Protein AF-A0A8J3S499-F1 (afdb_monomer_lite)

Organism: Planobispora rosea (NCBI:txid35762)

InterPro domains:
  IPR036852 Peptidase S8/S53 domain superfamily [G3DSA:3.40.50.200] (80-187)
  IPR036852 Peptidase S8/S53 domain superfamily [SSF52743] (83-173)

pLDDT: mean 70.68, std 20.64, range [25.61, 96.38]

Sequence (199 aa):
MAVEVRDDGGRPTEGAEVSLYGVAFTAYTGAEGRAELAVPPDALASVRALVVRPPRGCWPAMVNQPLLNVDAPSTVTCLRITETHPGFPDQQLDSWGTRAMGFDRLPPTHRGHGVRIAVIASGVVGLTPEAEVYGCRVAPEGTTLDLVEALDYCIEQRIDVALIAYGFPGHSPWSPPRPRKRAATGWCAWPPPVTPAER

Secondary structure (DSSP, 8-state):
-EEEEEETTS-B-TT-EEEEETTTEEEE--TTSEEE----TTGGGG--EEEEE-SSSB--EEEES----SSSPEEEEEPBHHHH-TTTTTS----HHHHHHTGGGS-TT---TT-EEEEEES------TTSEEEEEE-TTT--HHHHHHHHHHHHHHT-SEEEE----SS--S------SS--------PPPP-PPP--

Structure (mmCIF, N/CA/C/O backbone):
data_AF-A0A8J3S499-F1
#
_entry.id   AF-A0A8J3S499-F1
#
loop_
_atom_site.group_PDB
_atom_site.id
_atom_site.type_symbol
_atom_site.label_atom_id
_atom_site.label_alt_id
_atom_site.label_comp_id
_atom_site.label_asym_id
_atom_site.label_entity_id
_atom_site.label_seq_id
_atom_site.pdbx_PDB_ins_code
_atom_site.Cartn_x
_atom_site.Cartn_y
_atom_site.Cartn_z
_atom_site.occupancy
_atom_site.B_iso_or_equiv
_atom_site.auth_seq_id
_atom_site.auth_comp_id
_atom_site.auth_asym_id
_atom_site.auth_atom_id
_atom_site.pdbx_PDB_model_num
ATOM 1 N N . MET A 1 1 ? 16.122 -3.663 -15.100 1.00 87.94 1 MET A N 1
ATOM 2 C CA . MET A 1 1 ? 14.843 -2.945 -15.306 1.00 87.94 1 MET A CA 1
ATOM 3 C C . MET A 1 1 ? 14.677 -1.903 -14.209 1.00 87.94 1 MET A C 1
ATOM 5 O O . MET A 1 1 ? 15.197 -2.113 -13.119 1.00 87.94 1 MET A O 1
ATOM 9 N N . ALA A 1 2 ? 13.957 -0.810 -14.466 1.00 90.69 2 ALA A N 1
ATOM 10 C CA . ALA A 1 2 ? 13.653 0.195 -13.450 1.00 90.69 2 ALA A CA 1
ATOM 11 C C . ALA A 1 2 ? 12.165 0.563 -13.440 1.00 90.69 2 ALA A C 1
ATOM 13 O O . ALA A 1 2 ? 11.502 0.536 -14.477 1.00 90.69 2 ALA A O 1
ATOM 14 N N . VAL A 1 3 ? 11.667 0.935 -12.265 1.00 93.25 3 VAL A N 1
ATOM 15 C CA . VAL A 1 3 ? 10.356 1.564 -12.085 1.00 93.25 3 VAL A CA 1
ATOM 16 C C . VAL A 1 3 ? 10.574 2.980 -11.578 1.00 93.25 3 VAL A C 1
ATOM 18 O O . VAL A 1 3 ? 11.350 3.197 -10.648 1.00 93.25 3 VAL A O 1
ATOM 21 N N . GLU A 1 4 ? 9.894 3.938 -12.194 1.00 95.12 4 GLU A N 1
ATOM 22 C CA . GLU A 1 4 ? 9.840 5.318 -11.721 1.00 95.12 4 GLU A CA 1
ATOM 23 C C . GLU A 1 4 ? 8.498 5.572 -11.051 1.00 95.12 4 GLU A C 1
ATOM 25 O O . GLU A 1 4 ? 7.450 5.355 -11.652 1.00 95.12 4 GLU A O 1
ATOM 30 N N . VAL A 1 5 ? 8.527 6.055 -9.818 1.00 95.81 5 VAL A N 1
ATOM 31 C CA . VAL A 1 5 ? 7.345 6.409 -9.042 1.00 95.81 5 VAL A CA 1
ATOM 32 C C . VAL A 1 5 ? 7.264 7.919 -8.924 1.00 95.81 5 VAL A C 1
ATOM 34 O O . VAL A 1 5 ? 8.184 8.576 -8.423 1.00 95.81 5 VAL A O 1
ATOM 37 N N . ARG A 1 6 ? 6.136 8.467 -9.365 1.00 95.06 6 ARG A N 1
ATOM 38 C CA . ARG A 1 6 ? 5.859 9.902 -9.326 1.00 95.06 6 ARG A CA 1
ATOM 39 C C . ARG A 1 6 ? 4.493 10.178 -8.725 1.00 95.06 6 ARG A C 1
ATOM 41 O O . ARG A 1 6 ? 3.624 9.314 -8.754 1.00 95.06 6 ARG A O 1
ATOM 48 N N . ASP A 1 7 ? 4.304 11.381 -8.203 1.00 92.81 7 ASP A N 1
ATOM 49 C CA . ASP A 1 7 ? 2.971 11.865 -7.864 1.00 92.81 7 ASP A CA 1
ATOM 50 C C . ASP A 1 7 ? 2.208 12.365 -9.111 1.00 92.81 7 ASP A C 1
ATOM 52 O O . ASP A 1 7 ? 2.773 12.476 -10.203 1.00 92.81 7 ASP A O 1
ATOM 56 N N . ASP A 1 8 ? 0.917 12.671 -8.971 1.00 90.00 8 ASP A N 1
ATOM 57 C CA . ASP A 1 8 ? 0.076 13.244 -10.039 1.00 90.00 8 ASP A CA 1
ATOM 58 C C . ASP A 1 8 ? 0.523 14.648 -10.498 1.00 90.00 8 ASP A C 1
ATOM 60 O O . ASP A 1 8 ? 0.112 15.109 -11.561 1.00 90.00 8 ASP A O 1
ATOM 64 N N . GLY A 1 9 ? 1.414 15.306 -9.748 1.00 90.19 9 GLY A N 1
ATOM 65 C CA . GLY A 1 9 ? 2.112 16.530 -10.148 1.00 90.19 9 GLY A CA 1
ATOM 66 C C . GLY A 1 9 ? 3.457 16.283 -10.847 1.00 90.19 9 GLY A C 1
ATOM 67 O O . GLY A 1 9 ? 4.171 17.242 -11.144 1.00 90.19 9 GLY A O 1
ATOM 68 N N . GLY A 1 10 ? 3.828 15.022 -11.094 1.00 92.06 10 GLY A N 1
ATOM 69 C CA . GLY A 1 10 ? 5.068 14.611 -11.754 1.00 92.06 10 GLY A CA 1
ATOM 70 C C . GLY A 1 10 ? 6.311 14.590 -10.857 1.00 92.06 10 GLY A C 1
ATOM 71 O O . GLY A 1 10 ? 7.415 14.329 -11.352 1.00 92.06 10 GLY A O 1
ATOM 72 N N . ARG A 1 11 ? 6.178 14.846 -9.551 1.00 93.94 11 ARG A N 1
ATOM 73 C CA . ARG A 1 11 ? 7.313 14.886 -8.617 1.00 93.94 11 ARG A CA 1
ATOM 74 C C . ARG A 1 11 ? 7.758 13.472 -8.245 1.00 93.94 11 ARG A C 1
ATOM 76 O O . ARG A 1 11 ? 6.905 12.603 -8.069 1.00 93.94 11 ARG A O 1
ATOM 83 N N . PRO A 1 12 ? 9.069 13.218 -8.106 1.00 96.00 12 PRO A N 1
ATOM 84 C CA . PRO A 1 12 ? 9.565 11.912 -7.690 1.00 96.00 12 PRO A CA 1
ATOM 85 C C . PRO A 1 12 ? 9.095 11.560 -6.273 1.00 96.00 12 PRO A C 1
ATOM 87 O O . PRO A 1 12 ? 9.067 12.412 -5.386 1.00 96.00 12 PRO A O 1
ATOM 90 N N . THR A 1 13 ? 8.735 10.293 -6.058 1.00 93.62 13 THR A N 1
ATOM 91 C CA . THR A 1 13 ? 8.361 9.779 -4.731 1.00 93.62 13 THR A CA 1
ATOM 92 C C . THR A 1 13 ? 9.508 8.959 -4.153 1.00 93.62 13 THR A C 1
ATOM 94 O O . THR A 1 13 ? 9.701 7.809 -4.541 1.00 93.62 13 THR A O 1
ATOM 97 N N . GLU A 1 14 ? 10.266 9.539 -3.226 1.00 95.69 14 GLU A N 1
ATOM 98 C CA . GLU A 1 14 ? 11.348 8.859 -2.504 1.00 95.69 14 GLU A CA 1
ATOM 99 C C . GLU A 1 14 ? 10.811 7.858 -1.468 1.00 95.69 14 GLU A C 1
ATOM 101 O O . GLU A 1 14 ? 9.806 8.119 -0.802 1.00 95.69 14 GLU A O 1
ATOM 106 N N . GLY A 1 15 ? 11.500 6.724 -1.305 1.00 92.25 15 GLY A N 1
ATOM 107 C CA . GLY A 1 15 ? 11.206 5.725 -0.277 1.00 92.25 15 GLY A CA 1
ATOM 108 C C . GLY A 1 15 ? 9.918 4.931 -0.505 1.00 92.25 15 GLY A C 1
ATOM 109 O O . GLY A 1 15 ? 9.422 4.304 0.428 1.00 92.25 15 GLY A O 1
ATOM 110 N N . ALA A 1 16 ? 9.353 4.962 -1.712 1.00 92.06 16 ALA A N 1
ATOM 111 C CA . ALA A 1 16 ? 8.206 4.144 -2.079 1.00 92.06 16 ALA A CA 1
ATOM 112 C C . ALA A 1 16 ? 8.625 2.680 -2.202 1.00 92.06 16 ALA A C 1
ATOM 114 O O . ALA A 1 16 ? 9.590 2.362 -2.897 1.00 92.06 16 ALA A O 1
ATOM 115 N N . GLU A 1 17 ? 7.880 1.793 -1.548 1.00 92.12 17 GLU A N 1
ATOM 116 C CA . GLU A 1 17 ? 8.026 0.353 -1.729 1.00 92.12 17 GLU A CA 1
ATOM 117 C C . GLU A 1 17 ? 7.440 -0.036 -3.089 1.00 92.12 17 GLU A C 1
ATOM 119 O O . GLU A 1 17 ? 6.306 0.318 -3.412 1.00 92.12 17 GLU A O 1
ATOM 124 N N . VAL A 1 18 ? 8.204 -0.787 -3.870 1.00 91.31 18 VAL A N 1
ATOM 125 C CA . VAL A 1 18 ? 7.819 -1.327 -5.169 1.00 91.31 18 VAL A CA 1
ATOM 126 C C . VAL A 1 18 ? 7.833 -2.847 -5.057 1.00 91.31 18 VAL A C 1
ATOM 128 O O . VAL A 1 18 ? 8.903 -3.455 -5.028 1.00 91.31 18 VAL A O 1
ATOM 131 N N . SER A 1 19 ? 6.654 -3.461 -4.983 1.00 87.75 19 SER A N 1
ATOM 132 C CA . SER A 1 19 ? 6.491 -4.911 -4.856 1.00 87.75 19 SER A CA 1
ATOM 133 C C . SER A 1 19 ? 5.925 -5.502 -6.147 1.00 87.75 19 SER A C 1
ATOM 135 O O . SER A 1 19 ? 4.950 -4.993 -6.708 1.00 87.75 19 SER A O 1
ATOM 137 N N . LEU A 1 20 ? 6.495 -6.613 -6.604 1.00 86.56 20 LEU A N 1
ATOM 138 C CA . LEU A 1 20 ? 5.920 -7.414 -7.681 1.00 86.56 20 LEU A CA 1
ATOM 139 C C . LEU A 1 20 ? 5.176 -8.606 -7.081 1.00 86.56 20 LEU A C 1
ATOM 141 O O . LEU A 1 20 ? 5.652 -9.257 -6.158 1.00 86.56 20 LEU A O 1
ATOM 145 N N . TYR A 1 21 ? 3.996 -8.899 -7.613 1.00 80.25 21 TYR A N 1
ATOM 146 C CA . TYR A 1 21 ? 3.212 -10.079 -7.260 1.00 80.25 21 TYR A CA 1
ATOM 147 C C . TYR A 1 21 ? 3.294 -11.094 -8.397 1.00 80.25 21 TYR A C 1
ATOM 149 O O . TYR A 1 21 ? 3.234 -10.728 -9.570 1.00 80.25 21 TYR A O 1
ATOM 157 N N . GLY A 1 22 ? 3.427 -12.374 -8.052 1.00 77.19 22 GLY A N 1
ATOM 158 C CA . GLY A 1 22 ? 3.759 -13.459 -8.989 1.00 77.19 22 GLY A CA 1
ATOM 159 C C . GLY A 1 22 ? 5.252 -13.799 -9.007 1.00 77.19 22 GLY A C 1
ATOM 160 O O . GLY A 1 22 ? 5.616 -14.935 -9.287 1.00 77.19 22 GLY A O 1
ATOM 161 N N . VAL A 1 23 ? 6.100 -12.851 -8.600 1.00 77.25 23 VAL A N 1
ATOM 162 C CA . VAL A 1 23 ? 7.512 -13.058 -8.258 1.00 77.25 23 VAL A CA 1
ATOM 163 C C . VAL A 1 23 ? 7.741 -12.350 -6.928 1.00 77.25 23 VAL A C 1
ATOM 165 O O . VAL A 1 23 ? 7.511 -11.152 -6.857 1.00 77.25 23 VAL A O 1
ATOM 168 N N . ALA A 1 24 ? 8.084 -13.067 -5.856 1.00 78.31 24 ALA A N 1
ATOM 169 C CA . ALA A 1 24 ? 8.189 -12.500 -4.505 1.00 78.31 24 ALA A CA 1
ATOM 170 C C . ALA A 1 24 ? 9.375 -11.518 -4.392 1.00 78.31 24 ALA A C 1
ATOM 172 O O . ALA A 1 24 ? 10.445 -11.869 -3.900 1.00 78.31 24 ALA A O 1
ATOM 173 N N . PHE A 1 25 ? 9.194 -10.298 -4.897 1.00 84.12 25 PHE A N 1
ATOM 174 C CA . PHE A 1 25 ? 10.233 -9.286 -5.048 1.00 84.12 25 PHE A CA 1
ATOM 175 C C . PHE A 1 25 ? 9.759 -7.934 -4.511 1.00 84.12 25 PHE A C 1
ATOM 177 O O . PHE A 1 25 ? 8.653 -7.492 -4.830 1.00 84.12 25 PHE A O 1
ATOM 184 N N . THR A 1 26 ? 10.643 -7.252 -3.779 1.00 89.12 26 THR A N 1
ATOM 185 C CA . THR A 1 26 ? 10.434 -5.893 -3.270 1.00 89.12 26 THR A CA 1
ATOM 186 C C . THR A 1 26 ? 11.702 -5.058 -3.442 1.00 89.12 26 THR A C 1
ATOM 188 O O . THR A 1 26 ? 12.801 -5.523 -3.142 1.00 89.12 26 THR A O 1
ATOM 191 N N . ALA A 1 27 ? 11.540 -3.809 -3.875 1.00 91.62 27 ALA A N 1
ATOM 192 C CA . ALA A 1 27 ? 12.575 -2.776 -3.899 1.00 91.62 27 ALA A CA 1
ATOM 193 C C . ALA A 1 27 ? 12.027 -1.447 -3.358 1.00 91.62 27 ALA A C 1
ATOM 195 O O . ALA A 1 27 ? 10.830 -1.321 -3.107 1.00 91.62 27 ALA A O 1
ATOM 196 N N . TYR A 1 28 ? 12.898 -0.451 -3.194 1.00 94.50 28 TYR A N 1
ATOM 197 C CA . TYR A 1 28 ? 12.527 0.885 -2.726 1.00 94.50 28 TYR A CA 1
ATOM 198 C C . TYR A 1 28 ? 13.066 1.955 -3.670 1.00 94.50 28 TYR A C 1
ATOM 200 O O . TYR A 1 28 ? 14.143 1.793 -4.247 1.00 94.50 28 TYR A O 1
ATOM 208 N N . THR A 1 29 ? 12.322 3.047 -3.836 1.00 96.38 29 THR A N 1
ATOM 209 C CA . THR A 1 29 ? 12.768 4.180 -4.651 1.00 96.38 29 THR A CA 1
ATOM 210 C C . THR A 1 29 ? 13.783 5.054 -3.913 1.00 96.38 29 THR A C 1
ATOM 212 O O . THR A 1 29 ? 13.641 5.322 -2.719 1.00 96.38 29 THR A O 1
ATOM 215 N N . GLY A 1 30 ? 14.798 5.537 -4.635 1.00 94.75 30 GLY A N 1
ATOM 216 C CA . GLY A 1 30 ? 15.704 6.587 -4.152 1.00 94.75 30 GLY A CA 1
ATOM 217 C C . GLY A 1 30 ? 15.112 7.997 -4.288 1.00 94.75 30 GLY A C 1
ATOM 218 O O . GLY A 1 30 ? 13.949 8.155 -4.660 1.00 94.75 30 GLY A O 1
ATOM 219 N N . ALA A 1 31 ? 15.929 9.029 -4.048 1.00 94.56 31 ALA A N 1
ATOM 220 C CA . ALA A 1 31 ? 15.523 10.443 -4.106 1.00 94.56 31 ALA A CA 1
ATOM 221 C C . ALA A 1 31 ? 14.900 10.865 -5.454 1.00 94.56 31 ALA A C 1
ATOM 223 O O . ALA A 1 31 ? 13.970 11.664 -5.493 1.00 94.56 31 ALA A O 1
ATOM 224 N N . GLU A 1 32 ? 15.349 10.260 -6.556 1.00 94.69 32 GLU A N 1
ATOM 225 C CA . GLU A 1 32 ? 14.810 10.496 -7.906 1.00 94.69 32 GLU A CA 1
ATOM 226 C C . GLU A 1 32 ? 13.489 9.752 -8.180 1.00 94.69 32 GLU A C 1
ATOM 228 O O . GLU A 1 32 ? 12.996 9.732 -9.306 1.00 94.69 32 GLU A O 1
ATOM 233 N N . GLY A 1 33 ? 12.913 9.085 -7.175 1.00 94.12 33 GLY A N 1
ATOM 234 C CA . GLY A 1 33 ? 11.695 8.290 -7.325 1.00 94.12 33 GLY A CA 1
ATOM 235 C C . GLY A 1 33 ? 11.903 7.002 -8.120 1.00 94.12 33 GLY A C 1
ATOM 236 O O . GLY A 1 33 ? 10.938 6.362 -8.517 1.00 94.12 33 GLY A O 1
ATOM 237 N N . ARG A 1 34 ? 13.152 6.595 -8.360 1.00 95.62 34 ARG A N 1
ATOM 238 C CA . ARG A 1 34 ? 13.492 5.418 -9.165 1.00 95.62 34 ARG A CA 1
ATOM 239 C C . ARG A 1 34 ? 13.876 4.233 -8.285 1.00 95.62 34 ARG A C 1
ATOM 241 O O . ARG A 1 34 ? 14.705 4.380 -7.389 1.00 95.62 34 ARG A O 1
ATOM 248 N N . ALA A 1 35 ? 13.295 3.070 -8.568 1.00 94.69 35 ALA A N 1
ATOM 249 C CA . ALA A 1 35 ? 13.650 1.781 -7.982 1.00 94.69 35 ALA A CA 1
ATOM 250 C C . ALA A 1 35 ? 14.214 0.857 -9.066 1.00 94.69 35 ALA A C 1
ATOM 252 O O . ALA A 1 35 ? 13.625 0.709 -10.142 1.00 94.69 35 ALA A O 1
ATOM 253 N N . GLU A 1 36 ? 15.346 0.216 -8.788 1.00 92.62 36 GLU A N 1
ATOM 254 C CA . GLU A 1 36 ? 15.918 -0.789 -9.681 1.00 92.62 36 GLU A CA 1
ATOM 255 C C . GLU A 1 36 ? 15.386 -2.177 -9.334 1.00 92.62 36 GLU A C 1
ATOM 257 O O . GLU A 1 36 ? 15.402 -2.611 -8.182 1.00 92.62 36 GLU A O 1
ATOM 262 N N . LEU A 1 37 ? 14.897 -2.876 -10.356 1.00 88.81 37 LEU A N 1
ATOM 263 C CA . LEU A 1 37 ? 14.330 -4.208 -10.229 1.00 88.81 37 LEU A CA 1
ATOM 264 C C . LEU A 1 37 ? 15.333 -5.223 -10.778 1.00 88.81 37 LEU A C 1
ATOM 266 O O . LEU A 1 37 ? 15.532 -5.327 -11.995 1.00 88.81 37 LEU A O 1
ATOM 270 N N . ALA A 1 38 ? 15.950 -5.977 -9.870 1.00 87.19 38 ALA A N 1
ATOM 271 C CA . ALA A 1 38 ? 16.862 -7.076 -10.174 1.00 87.19 38 ALA A CA 1
ATOM 272 C C . ALA A 1 38 ? 16.084 -8.393 -10.348 1.00 87.19 38 ALA A C 1
ATOM 274 O O . ALA A 1 38 ? 16.292 -9.362 -9.622 1.00 87.19 38 ALA A O 1
ATOM 275 N N . VAL A 1 39 ? 15.137 -8.399 -11.288 1.00 84.88 39 VAL A N 1
ATOM 276 C CA . VAL A 1 39 ? 14.286 -9.560 -11.579 1.00 84.88 39 VAL A CA 1
ATOM 277 C C . VAL A 1 39 ? 14.805 -10.262 -12.837 1.00 84.88 39 VAL A C 1
ATOM 279 O O . VAL A 1 39 ? 15.014 -9.580 -13.846 1.00 84.88 39 VAL A O 1
ATOM 282 N N . PRO A 1 40 ? 15.008 -11.592 -12.809 1.00 84.56 40 PRO A N 1
ATOM 283 C CA . PRO A 1 40 ? 15.389 -12.360 -13.990 1.00 84.56 40 PRO A CA 1
ATOM 284 C C . PRO A 1 40 ? 14.395 -12.162 -15.154 1.00 84.56 40 PRO A C 1
ATOM 286 O O . PRO A 1 40 ? 13.184 -12.163 -14.911 1.00 84.56 40 PRO A O 1
ATOM 289 N N . PRO A 1 41 ? 14.853 -11.987 -16.411 1.00 81.81 41 PRO A N 1
ATOM 290 C CA . PRO A 1 41 ? 13.966 -11.721 -17.549 1.00 81.81 41 PRO A CA 1
ATOM 291 C C . PRO A 1 41 ? 12.887 -12.788 -17.782 1.00 81.81 41 PRO A C 1
ATOM 293 O O . PRO A 1 41 ? 11.767 -12.467 -18.165 1.00 81.81 41 PRO A O 1
ATOM 296 N N . ASP A 1 42 ? 13.205 -14.052 -17.517 1.00 84.75 42 ASP A N 1
ATOM 297 C CA . ASP A 1 42 ? 12.294 -15.196 -17.592 1.00 84.75 42 ASP A CA 1
ATOM 298 C C . ASP A 1 42 ? 11.194 -15.152 -16.519 1.00 84.75 42 ASP A C 1
ATOM 300 O O . ASP A 1 42 ? 10.056 -15.555 -16.767 1.00 84.75 42 ASP A O 1
ATOM 304 N N . ALA A 1 43 ? 11.491 -14.581 -15.350 1.00 85.00 43 ALA A N 1
ATOM 305 C CA . ALA A 1 43 ? 10.524 -14.404 -14.272 1.00 85.00 43 ALA A CA 1
ATOM 306 C C . ALA A 1 43 ? 9.522 -13.262 -14.547 1.00 85.00 43 ALA A C 1
ATOM 308 O O . ALA A 1 43 ? 8.427 -13.258 -13.980 1.00 85.00 43 ALA A O 1
ATOM 309 N N . LEU A 1 44 ? 9.836 -12.322 -15.450 1.00 82.81 44 LEU A N 1
ATOM 310 C CA . LEU A 1 44 ? 8.959 -11.185 -15.772 1.00 82.81 44 LEU A CA 1
ATOM 311 C C . LEU A 1 44 ? 7.598 -11.615 -16.320 1.00 82.81 44 LEU A C 1
ATOM 313 O O . LEU A 1 44 ? 6.584 -11.011 -15.976 1.00 82.81 44 LEU A O 1
ATOM 317 N N . ALA A 1 45 ? 7.553 -12.695 -17.103 1.00 83.75 45 ALA A N 1
ATOM 318 C CA . ALA A 1 45 ? 6.306 -13.243 -17.641 1.00 83.75 45 ALA A CA 1
ATOM 319 C C . ALA A 1 45 ? 5.345 -13.753 -16.547 1.00 83.75 45 ALA A C 1
ATOM 321 O O . ALA A 1 45 ? 4.146 -13.903 -16.789 1.00 83.75 45 ALA A O 1
ATOM 322 N N . SER A 1 46 ? 5.858 -14.010 -15.340 1.00 85.75 46 SER A N 1
ATOM 323 C CA . SER A 1 46 ? 5.068 -14.474 -14.196 1.00 85.75 46 SER A CA 1
ATOM 324 C C . SER A 1 46 ? 4.495 -13.332 -13.355 1.00 85.75 46 SER A C 1
ATOM 326 O O . SER A 1 46 ? 3.658 -13.580 -12.485 1.00 85.75 46 SER A O 1
ATOM 328 N N . VAL A 1 47 ? 4.901 -12.082 -13.605 1.00 85.94 47 VAL A N 1
ATOM 329 C CA . VAL A 1 47 ? 4.392 -10.921 -12.869 1.00 85.94 47 VAL A CA 1
ATOM 330 C C . VAL A 1 47 ? 2.905 -10.727 -13.169 1.00 85.94 47 VAL A C 1
ATOM 332 O O . VAL A 1 47 ? 2.482 -10.579 -14.314 1.00 85.94 47 VAL A O 1
ATOM 335 N N . ARG A 1 48 ? 2.088 -10.712 -12.115 1.00 83.38 48 ARG A N 1
ATOM 336 C CA . ARG A 1 48 ? 0.632 -10.519 -12.190 1.00 83.38 48 ARG A CA 1
ATOM 337 C C . ARG A 1 48 ? 0.196 -9.128 -11.767 1.00 83.38 48 ARG A C 1
ATOM 339 O O . ARG A 1 48 ? -0.801 -8.635 -12.288 1.00 83.38 48 ARG A O 1
ATOM 346 N N . ALA A 1 49 ? 0.936 -8.494 -10.866 1.00 83.19 49 ALA A N 1
ATOM 347 C CA . ALA A 1 49 ? 0.693 -7.115 -10.474 1.00 83.19 49 ALA A CA 1
ATOM 348 C C . ALA A 1 49 ? 1.988 -6.435 -10.024 1.00 83.19 49 ALA A C 1
ATOM 350 O O . ALA A 1 49 ? 2.873 -7.073 -9.456 1.00 83.19 49 ALA A O 1
ATOM 351 N N . LEU A 1 50 ? 2.059 -5.130 -10.256 1.00 86.06 50 LEU A N 1
ATOM 352 C CA . LEU A 1 50 ? 3.035 -4.221 -9.671 1.00 86.06 50 LEU A CA 1
ATOM 353 C C . LEU A 1 50 ? 2.294 -3.351 -8.661 1.00 86.06 50 LEU A C 1
ATOM 355 O O . LEU A 1 50 ? 1.312 -2.704 -9.019 1.00 86.06 50 LEU A O 1
ATOM 359 N N . VAL A 1 51 ? 2.747 -3.340 -7.414 1.00 86.31 51 VAL A N 1
ATOM 360 C CA . VAL A 1 51 ? 2.17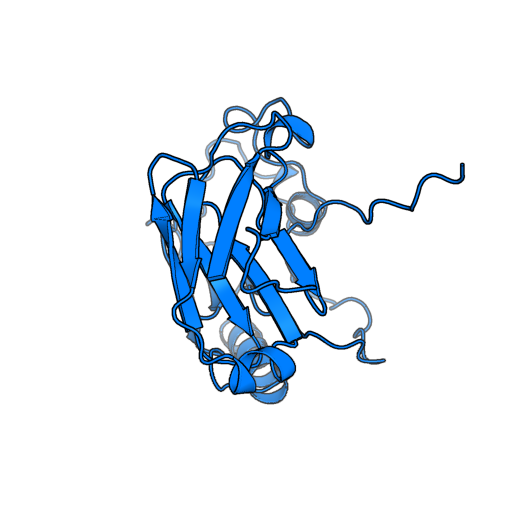8 -2.512 -6.350 1.00 86.31 51 VAL A CA 1
ATOM 361 C C . VAL A 1 51 ? 3.225 -1.530 -5.880 1.00 86.31 51 VAL A C 1
ATOM 363 O O . VAL A 1 51 ? 4.360 -1.903 -5.597 1.00 86.31 51 VAL A O 1
ATOM 366 N N . VAL A 1 52 ? 2.817 -0.274 -5.774 1.00 87.56 52 VAL A N 1
ATOM 367 C CA . VAL A 1 52 ? 3.637 0.802 -5.243 1.00 87.56 52 VAL A CA 1
ATOM 368 C C . VAL A 1 52 ? 2.980 1.331 -3.979 1.00 87.56 52 VAL A C 1
ATOM 370 O O . VAL A 1 52 ? 1.821 1.754 -4.008 1.00 87.56 52 VAL A O 1
ATOM 373 N N . ARG A 1 53 ? 3.715 1.312 -2.865 1.00 89.06 53 ARG A N 1
ATOM 374 C CA . ARG A 1 53 ? 3.297 1.892 -1.585 1.00 89.06 53 ARG A CA 1
ATOM 375 C C . ARG A 1 53 ? 4.184 3.094 -1.263 1.00 89.06 53 ARG A C 1
ATOM 377 O O . ARG A 1 53 ? 5.304 2.916 -0.784 1.00 89.06 53 ARG A O 1
ATOM 384 N N . PRO A 1 54 ? 3.707 4.322 -1.525 1.00 86.62 54 PRO A N 1
ATOM 385 C CA . PRO A 1 54 ? 4.374 5.533 -1.068 1.00 86.62 54 PRO A CA 1
ATOM 386 C C . PRO A 1 54 ? 4.501 5.533 0.460 1.00 86.62 54 PRO A C 1
ATOM 388 O O . PRO A 1 54 ? 3.572 5.096 1.142 1.00 86.62 54 PRO A O 1
ATOM 391 N N . PRO A 1 55 ? 5.588 6.079 1.027 1.00 84.88 55 PRO A N 1
ATOM 392 C CA . PRO A 1 55 ? 5.743 6.129 2.477 1.00 84.88 55 PRO A CA 1
ATOM 393 C C . PRO A 1 55 ? 4.776 7.128 3.131 1.00 84.88 55 PRO A C 1
ATOM 395 O O . PRO A 1 55 ? 4.489 7.024 4.320 1.00 84.88 55 PRO A O 1
ATOM 398 N N . ARG A 1 56 ? 4.304 8.133 2.377 1.00 84.75 56 ARG A N 1
ATOM 399 C CA . ARG A 1 56 ? 3.414 9.206 2.849 1.00 84.75 56 ARG A CA 1
ATOM 400 C C . ARG A 1 56 ? 2.840 10.014 1.688 1.00 84.75 56 ARG A C 1
ATOM 402 O O . ARG A 1 56 ? 3.396 10.022 0.594 1.00 84.75 56 ARG A O 1
ATOM 409 N N . GLY A 1 57 ? 1.760 10.748 1.955 1.00 84.50 57 GLY A N 1
ATOM 410 C CA . GLY A 1 57 ? 1.248 11.830 1.101 1.00 84.50 57 GLY A CA 1
ATOM 411 C C . GLY A 1 57 ? 0.517 11.406 -0.177 1.00 84.50 57 GLY A C 1
ATOM 412 O O . GLY A 1 57 ? -0.301 12.177 -0.677 1.00 84.50 57 GLY A O 1
ATOM 413 N N . CYS A 1 58 ? 0.744 10.190 -0.670 1.00 86.62 58 CYS A N 1
ATOM 414 C CA . CYS A 1 58 ? 0.078 9.647 -1.852 1.00 86.62 58 CYS A CA 1
ATOM 415 C C . CYS A 1 58 ? -0.626 8.322 -1.545 1.00 86.62 58 CYS A C 1
ATOM 417 O O . CYS A 1 58 ? -0.200 7.560 -0.675 1.00 86.62 58 CYS A O 1
ATOM 419 N N . TRP A 1 59 ? -1.694 8.042 -2.287 1.00 86.81 59 TRP A N 1
ATOM 420 C CA . TRP A 1 59 ? -2.368 6.752 -2.286 1.00 86.81 59 TRP A CA 1
ATOM 421 C C . TRP A 1 59 ? -1.469 5.666 -2.898 1.00 86.81 59 TRP A C 1
ATOM 423 O O . TRP A 1 59 ? -0.758 5.942 -3.871 1.00 86.81 59 TRP A O 1
ATOM 433 N N . PRO A 1 60 ? -1.514 4.423 -2.382 1.00 86.19 60 PRO A N 1
ATOM 434 C CA . PRO A 1 60 ? -0.906 3.284 -3.055 1.00 86.19 60 PRO A CA 1
ATOM 435 C C . PRO A 1 60 ? -1.473 3.097 -4.464 1.00 86.19 60 PRO A C 1
ATOM 437 O O . PRO A 1 60 ? -2.665 3.301 -4.698 1.00 86.19 60 PRO A O 1
ATOM 440 N N . ALA A 1 61 ? -0.623 2.659 -5.387 1.00 84.06 61 ALA A N 1
ATOM 441 C CA . ALA A 1 61 ? -1.011 2.334 -6.753 1.00 84.06 61 ALA A CA 1
ATOM 442 C C . ALA A 1 61 ? -0.818 0.837 -7.014 1.00 84.06 61 ALA A C 1
ATOM 444 O O . ALA A 1 61 ? 0.121 0.222 -6.508 1.00 84.06 61 ALA A O 1
ATOM 445 N N . MET A 1 62 ? -1.688 0.248 -7.832 1.00 82.19 62 MET A N 1
ATOM 446 C CA . MET A 1 62 ? -1.516 -1.109 -8.349 1.00 82.19 62 MET A CA 1
ATOM 447 C C . MET A 1 62 ? -1.796 -1.122 -9.832 1.00 82.19 62 MET A C 1
ATOM 449 O O . MET A 1 62 ? -2.833 -0.650 -10.294 1.00 82.19 62 MET A O 1
ATOM 453 N N . VAL A 1 63 ? -0.861 -1.714 -10.557 1.00 84.56 63 VAL A N 1
ATOM 454 C CA . VAL A 1 63 ? -0.963 -1.962 -11.983 1.00 84.56 63 VAL A CA 1
ATOM 455 C C . VAL A 1 63 ? -1.113 -3.465 -12.155 1.00 84.56 63 VAL A C 1
ATOM 457 O O . VAL A 1 63 ? -0.185 -4.227 -11.877 1.00 84.56 63 VAL A O 1
ATOM 460 N N . ASN A 1 64 ? -2.300 -3.899 -12.572 1.00 80.81 64 ASN A N 1
ATOM 461 C CA . ASN A 1 64 ? -2.553 -5.295 -12.918 1.00 80.81 64 ASN A CA 1
ATOM 462 C C . ASN A 1 64 ? -1.917 -5.604 -14.273 1.00 80.81 64 ASN A C 1
ATOM 464 O O . ASN A 1 64 ? -2.057 -4.810 -15.198 1.00 80.81 64 ASN A O 1
ATOM 468 N N . GLN A 1 65 ? -1.246 -6.753 -14.376 1.00 80.31 65 GLN A N 1
ATOM 469 C CA . GLN A 1 65 ? -0.537 -7.198 -15.583 1.00 80.31 65 GLN A CA 1
ATOM 470 C C . GLN A 1 65 ? 0.332 -6.080 -16.199 1.00 80.31 65 GLN A C 1
ATOM 472 O O . GLN A 1 65 ? 0.093 -5.659 -17.331 1.00 80.31 65 GLN A O 1
ATOM 477 N N . PRO A 1 66 ? 1.314 -5.551 -15.444 1.00 83.94 66 PRO A N 1
ATOM 478 C CA . PRO A 1 66 ? 2.113 -4.420 -15.894 1.00 83.94 66 PRO A CA 1
ATOM 479 C C . PRO A 1 66 ? 2.932 -4.787 -17.137 1.00 83.94 66 PRO A C 1
ATOM 481 O O . PRO A 1 66 ? 3.566 -5.842 -17.190 1.00 83.94 66 PRO A O 1
ATOM 484 N N . LEU A 1 67 ? 2.971 -3.883 -18.116 1.00 81.12 67 LEU A N 1
ATOM 485 C CA . LEU A 1 67 ? 3.884 -3.979 -19.254 1.00 81.12 67 LEU A CA 1
ATOM 486 C C . LEU A 1 67 ? 5.286 -3.553 -18.805 1.00 81.12 67 LEU A C 1
ATOM 488 O O . LEU A 1 67 ? 5.656 -2.386 -18.894 1.00 81.12 67 LEU A O 1
ATOM 492 N N . LEU A 1 68 ? 6.039 -4.510 -18.270 1.00 84.62 68 LEU A N 1
ATOM 493 C CA . LEU A 1 68 ? 7.397 -4.303 -17.781 1.00 84.62 68 LEU A CA 1
ATOM 494 C C . LEU A 1 68 ? 8.406 -4.373 -18.931 1.00 84.62 68 LEU A C 1
ATOM 496 O O . LEU A 1 68 ? 8.411 -5.329 -19.706 1.00 84.62 68 LEU A O 1
ATOM 500 N N . ASN A 1 69 ? 9.278 -3.369 -19.020 1.00 80.00 69 ASN A N 1
ATOM 501 C CA . ASN A 1 69 ? 10.321 -3.281 -20.038 1.00 80.00 69 ASN A CA 1
ATOM 502 C C . ASN A 1 69 ? 11.715 -3.311 -19.383 1.00 80.00 69 ASN A C 1
ATOM 504 O O . ASN A 1 69 ? 11.967 -2.644 -18.378 1.00 80.00 69 ASN A O 1
ATOM 508 N N . VAL A 1 70 ? 12.628 -4.107 -19.945 1.00 82.12 70 VAL A N 1
ATOM 509 C CA . VAL A 1 70 ? 14.018 -4.197 -19.475 1.00 82.12 70 VAL A CA 1
ATOM 510 C C . VAL A 1 70 ? 14.863 -2.996 -19.900 1.00 82.12 70 VAL A C 1
ATOM 512 O O . VAL A 1 70 ? 15.750 -2.605 -19.139 1.00 82.12 70 VAL A O 1
ATOM 515 N N . ASP A 1 71 ? 14.535 -2.387 -21.041 1.00 83.12 71 ASP A N 1
ATOM 516 C CA . ASP A 1 71 ? 15.308 -1.329 -21.701 1.00 83.12 71 ASP A CA 1
ATOM 517 C C . ASP A 1 71 ? 14.816 0.085 -21.357 1.00 83.12 71 ASP A C 1
ATOM 519 O O . ASP A 1 71 ? 15.571 1.051 -21.464 1.00 83.12 71 ASP A O 1
ATOM 523 N N . ALA A 1 72 ? 13.559 0.222 -20.924 1.00 83.81 72 ALA A N 1
ATOM 524 C CA . ALA A 1 72 ? 12.950 1.505 -20.580 1.00 83.81 72 ALA A CA 1
ATOM 525 C C . ALA A 1 72 ? 12.286 1.458 -19.194 1.00 83.81 72 ALA A C 1
ATOM 527 O O . ALA A 1 72 ? 11.653 0.454 -18.854 1.00 83.81 72 ALA A O 1
ATOM 528 N N . PRO A 1 73 ? 12.399 2.527 -18.382 1.00 86.81 73 PRO A N 1
ATOM 529 C CA . PRO A 1 73 ? 11.747 2.574 -17.083 1.00 86.81 73 PRO A CA 1
ATOM 530 C C . PRO A 1 73 ? 10.221 2.564 -17.232 1.00 86.81 73 PRO A C 1
ATOM 532 O O . PRO A 1 73 ? 9.659 3.258 -18.077 1.00 86.81 73 PRO A O 1
ATOM 535 N N . SER A 1 74 ? 9.547 1.786 -16.387 1.00 90.19 74 SER A N 1
ATOM 536 C CA . SER A 1 74 ? 8.083 1.799 -16.290 1.00 90.19 74 SER A CA 1
ATOM 537 C C . SER A 1 74 ? 7.652 2.848 -15.267 1.00 90.19 74 SER A C 1
ATOM 539 O O . SER A 1 74 ? 8.022 2.750 -14.097 1.00 90.19 74 SER A O 1
ATOM 541 N N . THR A 1 75 ? 6.890 3.856 -15.687 1.00 91.69 75 THR A N 1
ATOM 542 C CA . THR A 1 75 ? 6.416 4.917 -14.786 1.00 91.69 75 THR A CA 1
ATOM 543 C C . THR A 1 75 ? 5.094 4.530 -14.126 1.00 91.69 75 THR A C 1
ATOM 545 O O . THR A 1 75 ? 4.151 4.118 -14.799 1.00 91.69 75 THR A O 1
ATOM 548 N N . VAL A 1 76 ? 5.014 4.705 -12.810 1.00 92.69 76 VAL A N 1
ATOM 549 C CA . VAL A 1 76 ? 3.801 4.551 -12.005 1.00 92.69 76 VAL A CA 1
ATOM 550 C C . VAL A 1 76 ? 3.492 5.875 -11.321 1.00 92.69 76 VAL A C 1
ATOM 552 O O . VAL A 1 76 ? 4.341 6.447 -10.637 1.00 92.69 76 VAL A O 1
ATOM 555 N N . THR A 1 77 ? 2.256 6.339 -11.482 1.00 92.38 77 THR A N 1
ATOM 556 C CA . THR A 1 77 ? 1.770 7.562 -10.842 1.00 92.38 77 THR A CA 1
ATOM 557 C C . THR A 1 77 ? 0.946 7.220 -9.606 1.00 92.38 77 THR A C 1
ATOM 559 O O . THR A 1 77 ? -0.041 6.487 -9.689 1.00 92.38 77 THR A O 1
ATOM 562 N N . CYS A 1 78 ? 1.327 7.776 -8.462 1.00 87.75 78 CYS A N 1
ATOM 563 C CA . CYS A 1 78 ? 0.575 7.719 -7.219 1.00 87.75 78 CYS A CA 1
ATOM 564 C C . CYS A 1 78 ? -0.212 9.022 -7.036 1.00 87.75 78 CYS A C 1
ATOM 566 O O . CYS A 1 78 ? 0.342 10.114 -7.086 1.00 87.75 78 CYS A O 1
ATOM 568 N N . LEU A 1 79 ? -1.518 8.915 -6.804 1.00 87.12 79 LEU A N 1
ATOM 569 C CA . LEU A 1 79 ? -2.374 10.084 -6.615 1.00 87.12 79 LEU A CA 1
ATOM 570 C C . LEU A 1 79 ? -2.138 10.692 -5.228 1.00 87.12 79 LEU A C 1
ATOM 572 O O . LEU A 1 79 ? -2.242 9.977 -4.228 1.00 87.12 79 LEU A O 1
ATOM 576 N N . ARG A 1 80 ? -1.864 11.996 -5.130 1.00 89.69 80 ARG A N 1
ATOM 577 C CA . ARG A 1 80 ? -1.772 12.683 -3.833 1.00 89.69 80 ARG A CA 1
ATOM 578 C C . ARG A 1 80 ? -3.089 12.567 -3.075 1.00 89.69 80 ARG A C 1
ATOM 580 O O . ARG A 1 80 ? -4.169 12.758 -3.633 1.00 89.69 80 ARG A O 1
ATOM 587 N N . ILE A 1 81 ? -3.004 12.335 -1.766 1.00 84.62 81 ILE A N 1
ATOM 588 C CA . ILE A 1 81 ? -4.192 12.285 -0.900 1.00 84.62 81 ILE A CA 1
ATOM 589 C C . ILE A 1 81 ? -4.954 13.612 -0.988 1.00 84.62 81 ILE A C 1
ATOM 591 O O . ILE A 1 81 ? -6.177 13.607 -1.128 1.00 84.62 81 ILE A O 1
ATOM 595 N N . THR A 1 82 ? -4.225 14.732 -1.020 1.00 85.88 82 THR A N 1
ATOM 596 C CA . THR A 1 82 ? -4.774 16.092 -1.124 1.00 85.88 82 THR A CA 1
ATOM 597 C C . THR A 1 82 ? -5.538 16.358 -2.414 1.00 85.88 82 THR A C 1
ATOM 599 O O . THR A 1 82 ? -6.393 17.232 -2.427 1.00 85.88 82 THR A O 1
ATOM 602 N N . GLU A 1 83 ? -5.269 15.612 -3.486 1.00 85.31 83 GLU A N 1
ATOM 603 C CA . GLU A 1 83 ? -6.021 15.753 -4.736 1.00 85.31 83 GLU A CA 1
ATOM 604 C C . GLU A 1 83 ? -7.468 15.277 -4.555 1.00 85.31 83 GLU A C 1
ATOM 606 O O . GLU A 1 83 ? -8.422 15.908 -4.995 1.00 85.31 83 GLU A O 1
ATOM 611 N N . THR A 1 84 ? -7.642 14.185 -3.812 1.00 77.75 84 THR A N 1
ATOM 612 C CA . THR A 1 84 ? -8.969 13.661 -3.453 1.00 77.75 84 THR A CA 1
ATOM 613 C C . THR A 1 84 ? -9.560 14.308 -2.197 1.00 77.75 84 THR A C 1
ATOM 615 O O . THR A 1 84 ? -10.775 14.308 -2.024 1.00 77.75 84 THR A O 1
ATOM 618 N N . HIS A 1 85 ? -8.709 14.835 -1.311 1.00 82.12 85 HIS A N 1
ATOM 619 C CA . HIS A 1 85 ? -9.076 15.365 0.004 1.00 82.12 85 HIS A CA 1
ATOM 620 C C . HIS A 1 85 ? -8.232 16.609 0.345 1.00 82.12 85 HIS A C 1
ATOM 622 O O . HIS A 1 85 ? -7.283 16.504 1.125 1.00 82.12 85 HIS A O 1
ATOM 628 N N . PRO A 1 86 ? -8.566 17.795 -0.197 1.00 83.31 86 PRO A N 1
ATOM 629 C CA . PRO A 1 86 ? -7.731 18.999 -0.083 1.00 83.31 86 PRO A CA 1
ATOM 630 C C . PRO A 1 86 ? -7.409 19.452 1.346 1.00 83.31 86 PRO A C 1
ATOM 632 O O . PRO A 1 86 ? -6.388 20.096 1.559 1.00 83.31 86 PRO A O 1
ATOM 635 N N . GLY A 1 87 ? -8.259 19.116 2.322 1.00 79.81 87 GLY A N 1
ATOM 636 C CA . GLY A 1 87 ? -8.050 19.456 3.731 1.00 79.81 87 GLY A CA 1
ATOM 637 C C . GLY A 1 87 ? -7.110 18.514 4.488 1.00 79.81 87 GLY A C 1
ATOM 638 O O . GLY A 1 87 ? -6.776 18.800 5.628 1.00 79.81 87 GLY A O 1
ATOM 639 N N . PHE A 1 88 ? -6.685 17.390 3.908 1.00 80.19 88 PHE A N 1
ATOM 640 C CA . PHE A 1 88 ? -5.792 16.447 4.584 1.00 80.19 88 PHE A CA 1
ATOM 641 C C . PHE A 1 88 ? -4.361 17.016 4.708 1.00 80.19 88 PHE A C 1
ATOM 643 O O . PHE A 1 88 ? -3.856 17.570 3.731 1.00 80.19 88 PHE A O 1
ATOM 650 N N . PRO A 1 89 ? -3.649 16.827 5.840 1.00 73.25 89 PRO A N 1
ATOM 651 C CA . PRO A 1 89 ? -4.023 16.045 7.025 1.00 73.25 89 PRO A CA 1
ATOM 652 C C . PRO A 1 89 ? -4.782 16.822 8.113 1.00 73.25 89 PRO A C 1
ATOM 654 O O . PRO A 1 89 ? -5.191 16.209 9.097 1.00 73.25 89 PRO A O 1
ATOM 657 N N . ASP A 1 90 ? -4.979 18.133 7.953 1.00 79.75 90 ASP A N 1
ATOM 658 C CA . ASP A 1 90 ? -5.609 18.989 8.971 1.00 79.75 90 ASP A CA 1
ATOM 659 C C . ASP A 1 90 ? -7.099 18.663 9.176 1.00 79.75 90 ASP A C 1
ATOM 661 O O . ASP A 1 90 ? -7.638 18.774 10.278 1.00 79.75 90 ASP A O 1
ATOM 665 N N . GLN A 1 91 ? -7.762 18.205 8.117 1.00 74.06 91 GLN A N 1
ATOM 666 C CA . GLN A 1 91 ? -9.107 17.658 8.125 1.00 74.06 91 GLN A CA 1
ATOM 667 C C . GLN A 1 91 ? -9.044 16.136 7.993 1.00 74.06 91 GLN A C 1
ATOM 669 O O . GLN A 1 91 ? -8.479 15.588 7.042 1.00 74.06 91 GLN A O 1
ATOM 674 N N . GLN A 1 92 ? -9.672 15.446 8.945 1.00 69.12 92 GLN A N 1
ATOM 675 C CA . GLN A 1 92 ? -9.802 13.994 8.912 1.00 69.12 92 GLN A CA 1
ATOM 676 C C . GLN A 1 92 ? -10.552 13.542 7.650 1.00 69.12 92 GLN A C 1
ATOM 678 O O . GLN A 1 92 ? -11.507 14.185 7.213 1.00 69.12 92 GLN A O 1
ATOM 683 N N . LEU A 1 93 ? -10.131 12.409 7.083 1.00 69.44 93 LEU A N 1
ATOM 684 C CA . LEU A 1 93 ? -10.764 11.815 5.907 1.00 69.44 93 LEU A CA 1
ATOM 685 C C . LEU A 1 93 ? -12.231 11.443 6.202 1.00 69.44 93 LEU A C 1
ATOM 687 O O . LEU A 1 93 ? -12.513 10.476 6.922 1.00 69.44 93 LEU A O 1
ATOM 691 N N . ASP A 1 94 ? -13.166 12.180 5.601 1.00 69.56 94 ASP A N 1
ATOM 692 C CA . ASP A 1 94 ? -14.589 11.826 5.566 1.00 69.56 94 ASP A CA 1
ATOM 693 C C . ASP A 1 94 ? -14.838 10.783 4.468 1.00 69.56 94 ASP A C 1
ATOM 695 O O . ASP A 1 94 ? -15.242 11.075 3.342 1.00 69.56 94 ASP A O 1
ATOM 699 N N . SER A 1 95 ? -14.537 9.530 4.802 1.00 66.69 95 SER A N 1
ATOM 700 C CA . SER A 1 95 ? -14.773 8.387 3.927 1.00 66.69 95 SER A CA 1
ATOM 701 C C . SER A 1 95 ? -16.109 7.709 4.240 1.00 66.69 95 SER A C 1
ATOM 703 O O . SER A 1 95 ? -16.662 7.822 5.338 1.00 66.69 95 SER A O 1
ATOM 705 N N . TRP A 1 96 ? -16.620 6.917 3.294 1.00 66.62 96 TRP A N 1
ATOM 706 C CA . TRP A 1 96 ? -17.780 6.058 3.552 1.00 66.62 96 TRP A CA 1
ATOM 707 C C . TRP A 1 96 ? -17.555 5.153 4.780 1.00 66.62 96 TRP A C 1
ATOM 709 O O . TRP A 1 96 ? -18.488 4.928 5.549 1.00 66.62 96 TRP A O 1
ATOM 719 N N . GLY A 1 97 ? -16.321 4.667 4.984 1.00 67.44 97 GLY A N 1
ATOM 720 C CA . GLY A 1 97 ? -15.950 3.802 6.101 1.00 67.44 97 GLY A CA 1
ATOM 721 C C . GLY A 1 97 ? -16.037 4.546 7.428 1.00 67.44 97 GLY A C 1
ATOM 722 O O . GLY A 1 97 ? -16.653 4.046 8.367 1.00 67.44 97 GLY A O 1
ATOM 723 N N . THR A 1 98 ? -15.518 5.778 7.467 1.00 67.38 98 THR A N 1
ATOM 724 C CA . THR A 1 98 ? -15.620 6.703 8.609 1.00 67.38 98 THR A CA 1
ATOM 725 C C . THR A 1 98 ? -17.084 6.862 9.044 1.00 67.38 98 THR A C 1
ATOM 727 O O . THR A 1 98 ? -17.408 6.661 10.215 1.00 67.38 98 THR A O 1
ATOM 730 N N . ARG A 1 99 ? -17.996 7.106 8.091 1.00 69.00 99 ARG A N 1
ATOM 731 C CA . ARG A 1 99 ? -19.440 7.255 8.357 1.00 69.00 99 ARG A CA 1
ATOM 732 C C . ARG A 1 99 ? -20.139 5.951 8.741 1.00 69.00 99 ARG A C 1
ATOM 734 O O . ARG A 1 99 ? -20.979 5.929 9.640 1.00 69.00 99 ARG A O 1
ATOM 741 N N . ALA A 1 100 ? -19.797 4.836 8.099 1.00 65.38 100 ALA A N 1
ATOM 742 C CA . ALA A 1 100 ? -20.354 3.525 8.439 1.00 65.38 100 ALA A CA 1
ATOM 743 C C . ALA A 1 100 ? -19.980 3.099 9.873 1.00 65.38 100 ALA A C 1
ATOM 745 O O . ALA A 1 100 ? -20.807 2.529 10.595 1.00 65.38 100 ALA A O 1
ATOM 746 N N . MET A 1 101 ? -18.767 3.439 10.315 1.00 65.88 101 MET A N 1
ATOM 747 C CA . MET A 1 101 ? -18.296 3.221 11.687 1.00 65.88 101 MET A CA 1
ATOM 748 C C . MET A 1 101 ? -18.851 4.241 12.688 1.00 65.88 101 MET A C 1
ATOM 750 O O . MET A 1 101 ? -18.799 3.998 13.888 1.00 65.88 101 MET A O 1
ATOM 754 N N . GLY A 1 102 ? -19.450 5.340 12.222 1.00 70.44 102 GLY A N 1
ATOM 755 C CA . GLY A 1 102 ? -19.971 6.399 13.087 1.00 70.44 102 GLY A CA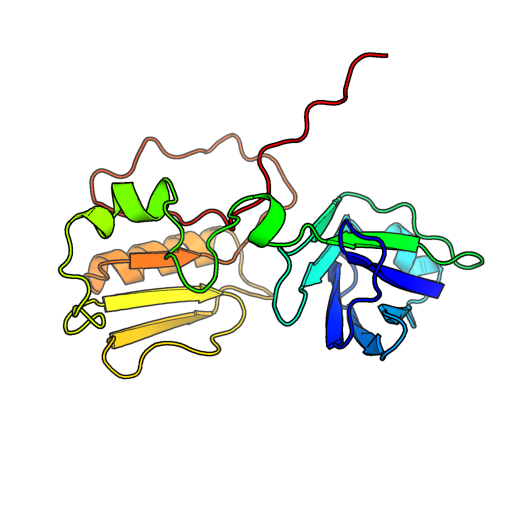 1
ATOM 756 C C . GLY A 1 102 ? -18.881 7.297 13.672 1.00 70.44 102 GLY A C 1
ATOM 757 O O . GLY A 1 102 ? -19.125 7.963 14.676 1.00 70.44 102 GLY A O 1
ATOM 758 N N . PHE A 1 103 ? -17.684 7.312 13.079 1.00 73.12 103 PHE A N 1
ATOM 759 C CA . PHE A 1 103 ? -16.584 8.173 13.518 1.00 73.12 103 PHE A CA 1
ATOM 760 C C . PHE A 1 103 ? -16.897 9.659 13.322 1.00 73.12 103 PHE A C 1
ATOM 762 O O . PHE A 1 103 ? -16.432 10.482 14.101 1.00 73.12 103 PHE A O 1
ATOM 769 N N . ASP A 1 104 ? -17.765 9.988 12.364 1.00 73.81 104 ASP A N 1
ATOM 770 C CA . ASP A 1 104 ? -18.360 11.317 12.177 1.00 73.81 104 ASP A CA 1
ATOM 771 C C . ASP A 1 104 ? -19.167 11.805 13.395 1.00 73.81 104 ASP A C 1
ATOM 773 O O . ASP A 1 104 ? -19.445 12.995 13.521 1.00 73.81 104 ASP A O 1
ATOM 777 N N . ARG A 1 105 ? -19.546 10.895 14.302 1.00 77.31 105 ARG A N 1
ATOM 778 C CA . ARG A 1 105 ? -20.332 11.189 15.511 1.00 77.31 105 ARG A CA 1
ATOM 779 C C . ARG A 1 105 ? -19.493 11.220 16.783 1.00 77.31 105 ARG A C 1
ATOM 781 O O . ARG A 1 105 ? -20.037 11.485 17.856 1.00 77.31 105 ARG A O 1
ATOM 788 N N . LEU A 1 106 ? -18.204 10.898 16.694 1.00 73.62 106 LEU A N 1
ATOM 789 C CA . LEU A 1 106 ? -17.317 10.918 17.848 1.00 73.62 106 LEU A CA 1
ATOM 790 C C . LEU A 1 106 ? -16.880 12.358 18.151 1.00 73.62 106 LEU A C 1
ATOM 792 O O . LEU A 1 106 ? -16.685 13.152 17.230 1.00 73.62 106 LEU A O 1
ATOM 796 N N . PRO A 1 107 ? -16.686 12.714 19.434 1.00 74.81 107 PRO A N 1
ATOM 797 C CA . PRO A 1 107 ? -16.060 13.979 19.783 1.00 74.81 107 PRO A CA 1
ATOM 798 C C . PRO A 1 107 ? -14.681 14.098 19.107 1.00 74.81 107 PRO A C 1
ATOM 800 O O . PRO A 1 107 ? -13.929 13.122 19.127 1.00 74.81 107 PRO A O 1
ATOM 803 N N . PRO A 1 108 ? -14.273 15.281 18.610 1.00 69.06 108 PRO A N 1
ATOM 804 C CA . PRO A 1 108 ? -12.946 15.488 18.007 1.00 69.06 108 PRO A CA 1
ATOM 805 C C . PRO A 1 108 ? -11.771 15.185 18.956 1.00 69.06 108 PRO A C 1
ATOM 807 O O . PRO A 1 108 ? -10.623 15.024 18.541 1.00 69.06 108 PRO A O 1
ATOM 810 N N . THR A 1 109 ? -12.046 15.131 20.261 1.00 77.31 109 THR A N 1
ATOM 811 C CA . THR A 1 109 ? -11.099 14.781 21.325 1.00 77.31 109 THR A CA 1
ATOM 812 C C . THR A 1 109 ? -10.973 13.277 21.557 1.00 77.31 109 THR A C 1
ATOM 814 O O . THR A 1 109 ? -10.091 12.861 22.302 1.00 77.31 109 THR A O 1
ATOM 817 N N . HIS A 1 110 ? -11.820 12.448 20.942 1.00 73.44 110 HIS A N 1
ATOM 818 C CA . HIS A 1 110 ? -11.739 11.001 21.085 1.00 73.44 110 HIS A CA 1
ATOM 819 C C . HIS A 1 110 ? -10.441 10.483 20.443 1.00 73.44 110 HIS A C 1
ATOM 821 O O . HIS A 1 110 ? -10.061 10.894 19.346 1.00 73.44 110 HIS A O 1
ATOM 827 N N . ARG A 1 111 ? -9.723 9.612 21.158 1.00 74.56 111 ARG A N 1
ATOM 828 C CA . ARG A 1 111 ? -8.422 9.046 20.744 1.00 74.56 111 ARG A CA 1
ATOM 829 C C . ARG A 1 111 ? -8.457 7.522 20.595 1.00 74.56 111 ARG A C 1
ATOM 831 O O . ARG A 1 111 ? -7.425 6.876 20.612 1.00 74.56 111 ARG A O 1
ATOM 838 N N . GLY A 1 112 ? -9.653 6.944 20.463 1.00 69.12 112 GLY A N 1
ATOM 839 C CA . GLY A 1 112 ? -9.829 5.499 20.289 1.00 69.12 112 GLY A CA 1
ATOM 840 C C . GLY A 1 112 ? -9.800 4.695 21.590 1.00 69.12 112 GLY A C 1
ATOM 841 O O . GLY A 1 112 ? -9.724 3.472 21.540 1.00 69.12 112 GLY A O 1
ATOM 842 N N . HIS A 1 113 ? -9.884 5.350 22.753 1.00 71.56 113 HIS A N 1
ATOM 843 C CA . HIS A 1 113 ? -9.935 4.652 24.037 1.00 71.56 113 HIS A CA 1
ATOM 844 C C . HIS A 1 113 ? -11.145 3.709 24.102 1.00 71.56 113 HIS A C 1
ATOM 846 O O . HIS A 1 113 ? -12.286 4.146 23.931 1.00 71.56 113 HIS A O 1
ATOM 852 N N . GLY A 1 114 ? -10.882 2.427 24.368 1.00 66.38 114 GLY A N 1
ATOM 853 C CA . GLY A 1 114 ? -11.898 1.373 24.410 1.00 66.38 114 GLY A CA 1
ATOM 854 C C . GLY A 1 114 ? -12.333 0.848 23.038 1.00 66.38 114 GLY A C 1
ATOM 855 O O . GLY A 1 114 ? -13.206 -0.013 22.996 1.00 66.38 114 GLY A O 1
ATOM 856 N N . VAL A 1 115 ? -11.738 1.334 21.940 1.00 71.50 115 VAL A N 1
ATOM 857 C CA . VAL A 1 115 ? -11.934 0.783 20.592 1.00 71.50 115 VAL A CA 1
ATOM 858 C C . VAL A 1 115 ? -10.937 -0.344 20.368 1.00 71.50 115 VAL A C 1
ATOM 860 O O . VAL A 1 115 ? -9.725 -0.167 20.521 1.00 71.50 115 VAL A O 1
ATOM 863 N N . ARG A 1 116 ? -11.453 -1.503 19.969 1.00 68.31 116 ARG A N 1
ATOM 864 C CA . ARG A 1 116 ? -10.665 -2.700 19.686 1.00 68.31 116 ARG A CA 1
ATOM 865 C C . ARG A 1 116 ? -10.510 -2.830 18.187 1.00 68.31 116 ARG A C 1
ATOM 867 O O . ARG A 1 116 ? -11.491 -2.994 17.458 1.00 68.31 116 ARG A O 1
ATOM 874 N N . ILE A 1 117 ? -9.273 -2.713 17.729 1.00 72.81 117 ILE A N 1
ATOM 875 C CA . ILE A 1 117 ? -8.926 -2.687 16.315 1.00 72.81 117 ILE A CA 1
ATOM 876 C C . ILE A 1 117 ? -8.184 -3.974 15.985 1.00 72.81 117 ILE A C 1
ATOM 878 O O . ILE A 1 117 ? -7.145 -4.259 16.573 1.00 72.81 117 ILE A O 1
ATOM 882 N N . ALA A 1 118 ? -8.677 -4.736 15.015 1.00 73.69 118 ALA A N 1
ATOM 883 C CA . ALA A 1 118 ? -7.879 -5.773 14.383 1.00 73.69 118 ALA A CA 1
ATOM 884 C C . ALA A 1 118 ? -7.235 -5.231 13.114 1.00 73.69 118 ALA A C 1
ATOM 886 O O . ALA A 1 118 ? -7.882 -4.543 12.324 1.00 73.69 118 ALA A O 1
ATOM 887 N N . VAL A 1 119 ? -5.973 -5.575 12.892 1.00 72.00 119 VAL A N 1
ATOM 888 C CA . VAL A 1 119 ? -5.302 -5.363 11.614 1.00 72.00 119 VAL A CA 1
ATOM 889 C C . VAL A 1 119 ? -5.022 -6.718 10.988 1.00 72.00 119 VAL A C 1
ATOM 891 O O . VAL A 1 119 ? -4.211 -7.498 11.488 1.00 72.00 119 VAL A O 1
ATOM 894 N N . ILE A 1 120 ? -5.706 -6.977 9.879 1.00 70.88 120 ILE A N 1
ATOM 895 C CA . ILE A 1 120 ? -5.531 -8.147 9.030 1.00 70.88 120 ILE A CA 1
ATOM 896 C C . ILE A 1 120 ? -4.663 -7.722 7.842 1.00 70.88 120 ILE A C 1
ATOM 898 O O . ILE A 1 120 ? -5.148 -7.157 6.857 1.00 70.88 120 ILE A O 1
ATOM 902 N N . ALA A 1 121 ? -3.353 -7.921 7.967 1.00 64.56 121 ALA A N 1
ATOM 903 C CA . ALA A 1 121 ? -2.364 -7.440 7.003 1.00 64.56 121 ALA A CA 1
ATOM 904 C C . ALA A 1 121 ? -1.080 -8.289 7.035 1.00 64.56 121 ALA A C 1
ATOM 906 O O . ALA A 1 121 ? -0.904 -9.155 7.893 1.00 64.56 121 ALA A O 1
ATOM 907 N N . SER A 1 122 ? -0.146 -8.012 6.120 1.00 48.09 122 SER A N 1
ATOM 908 C CA . SER A 1 122 ? 1.226 -8.545 6.176 1.00 48.09 122 SER A CA 1
ATOM 909 C C . SER A 1 122 ? 2.090 -7.886 7.268 1.00 48.09 122 SER A C 1
ATOM 911 O O . SER A 1 122 ? 3.175 -8.386 7.567 1.00 48.09 122 SER A O 1
ATOM 913 N N . GLY A 1 123 ? 1.619 -6.803 7.900 1.00 42.38 123 GLY A N 1
ATOM 914 C CA . GLY A 1 123 ? 2.313 -6.094 8.978 1.00 42.38 123 GLY A CA 1
ATOM 915 C C . GLY A 1 123 ? 1.496 -4.935 9.561 1.00 42.38 123 GLY A C 1
ATOM 916 O O . GLY A 1 123 ? 0.487 -4.530 8.987 1.00 42.38 123 GLY A O 1
ATOM 917 N N . VAL A 1 124 ? 1.934 -4.407 10.710 1.00 48.62 124 VAL A N 1
ATOM 918 C CA . VAL A 1 124 ? 1.299 -3.281 11.419 1.00 48.62 124 VAL A CA 1
ATOM 919 C C . VAL A 1 124 ? 2.366 -2.239 11.751 1.00 48.62 124 VAL A C 1
ATOM 921 O O . VAL A 1 124 ? 3.353 -2.567 12.405 1.00 48.62 124 VAL A O 1
ATOM 924 N N . VAL A 1 125 ? 2.174 -0.988 11.320 1.00 47.41 125 VAL A N 1
ATOM 925 C CA . VAL A 1 125 ? 3.043 0.150 11.665 1.00 47.41 125 VAL A CA 1
ATOM 926 C C . VAL A 1 125 ? 2.165 1.361 11.985 1.00 47.41 125 VAL A C 1
ATOM 928 O O . VAL A 1 125 ? 1.310 1.719 11.183 1.00 47.41 125 VAL A O 1
ATOM 931 N N . GLY A 1 126 ? 2.394 1.993 13.141 1.00 53.28 126 GLY A N 1
ATOM 932 C CA . GLY A 1 126 ? 1.806 3.293 13.489 1.00 53.28 126 GLY A CA 1
ATOM 933 C C . GLY A 1 126 ? 0.314 3.265 13.836 1.00 53.28 126 GLY A C 1
ATOM 934 O O . GLY A 1 126 ? -0.504 3.793 13.089 1.00 53.28 126 GLY A O 1
ATOM 935 N N . LEU A 1 127 ? -0.038 2.705 14.997 1.00 61.00 127 LEU A N 1
ATOM 936 C CA . LEU A 1 127 ? -1.373 2.844 15.595 1.00 61.00 127 LEU A CA 1
ATOM 937 C C . LEU A 1 127 ? -1.304 3.656 16.891 1.00 61.00 127 LEU A C 1
ATOM 939 O O . LEU A 1 127 ? -0.253 3.741 17.527 1.00 61.00 127 LEU A O 1
ATOM 943 N N . THR A 1 128 ? -2.430 4.267 17.258 1.00 55.31 128 THR A N 1
ATOM 944 C CA . THR A 1 128 ? -2.546 5.073 18.479 1.00 55.31 128 THR A CA 1
ATOM 945 C C . THR A 1 128 ? -2.369 4.177 19.715 1.00 55.31 128 THR A C 1
ATOM 947 O O . THR A 1 128 ? -2.990 3.112 19.768 1.00 55.31 128 THR A O 1
ATOM 950 N N . PRO A 1 129 ? -1.526 4.551 20.697 1.00 61.03 129 PRO A N 1
ATOM 951 C CA . PRO A 1 129 ? -1.231 3.705 21.858 1.00 61.03 129 PRO A CA 1
ATOM 952 C C . PRO A 1 129 ? -2.444 3.459 22.770 1.00 61.03 129 PRO A C 1
ATOM 954 O O . PRO A 1 129 ? -2.422 2.548 23.591 1.00 61.03 129 PRO A O 1
ATOM 957 N N . GLU A 1 130 ? -3.500 4.262 22.645 1.00 61.44 130 GLU A N 1
ATOM 958 C CA . GLU A 1 130 ? -4.730 4.164 23.432 1.00 61.44 130 GLU A CA 1
ATOM 959 C C . GLU A 1 130 ? -5.744 3.149 22.878 1.00 61.44 130 GLU A C 1
ATOM 961 O O . GLU A 1 130 ? -6.740 2.870 23.550 1.00 61.44 130 GLU A O 1
ATOM 966 N N . ALA A 1 131 ? -5.515 2.613 21.673 1.00 65.50 131 ALA A N 1
ATOM 967 C CA . ALA A 1 131 ? -6.348 1.575 21.071 1.00 65.50 131 ALA A CA 1
ATOM 968 C C . ALA A 1 131 ? -5.811 0.179 21.406 1.00 65.50 131 ALA A C 1
ATOM 970 O O . ALA A 1 131 ? -4.603 -0.058 21.428 1.00 65.50 131 ALA A O 1
ATOM 971 N N . GLU A 1 132 ? -6.717 -0.775 21.614 1.00 71.06 132 GLU A N 1
ATOM 972 C CA . GLU A 1 132 ? -6.335 -2.175 21.783 1.00 71.06 132 GLU A CA 1
ATOM 973 C C . GLU A 1 132 ? -6.194 -2.826 20.402 1.00 71.06 132 GLU A C 1
ATOM 975 O O . GLU A 1 132 ? -7.162 -2.885 19.639 1.00 71.06 132 GLU A O 1
ATOM 980 N N . VAL A 1 133 ? -4.989 -3.294 20.064 1.00 68.44 133 VAL A N 1
ATOM 981 C CA . VAL A 1 133 ? -4.657 -3.775 18.716 1.00 68.44 133 VAL A CA 1
ATOM 982 C C . VAL A 1 133 ? -4.489 -5.290 18.686 1.00 68.44 133 VAL A C 1
ATOM 984 O O . VAL A 1 133 ? -3.686 -5.853 19.426 1.00 68.44 133 VAL A O 1
ATOM 987 N N . TYR A 1 134 ? -5.182 -5.931 17.749 1.00 70.50 134 TYR A N 1
ATOM 988 C CA . TYR A 1 134 ? -5.096 -7.359 17.466 1.00 70.50 134 TYR A CA 1
ATOM 989 C C . TYR A 1 134 ? -4.479 -7.571 16.081 1.00 70.50 134 TYR A C 1
ATOM 991 O O . TYR A 1 134 ? -5.011 -7.106 15.075 1.00 70.50 134 TYR A O 1
ATOM 999 N N . GLY A 1 135 ? -3.335 -8.250 16.009 1.00 68.12 135 GLY A N 1
ATOM 1000 C CA . GLY A 1 135 ? -2.678 -8.559 14.737 1.00 68.12 135 GLY A CA 1
ATOM 1001 C C . GLY A 1 135 ? -3.095 -9.926 14.202 1.00 68.12 135 GLY A C 1
ATOM 1002 O O . GLY A 1 135 ? -2.809 -10.936 14.840 1.00 68.12 135 GLY A O 1
ATOM 1003 N N . CYS A 1 136 ? -3.696 -9.971 13.012 1.00 65.19 136 CYS A N 1
ATOM 1004 C CA . CYS A 1 136 ? -3.969 -11.211 12.284 1.00 65.19 136 CYS A CA 1
ATOM 1005 C C . CYS A 1 136 ? -3.076 -11.256 11.037 1.00 65.19 136 CYS A C 1
ATOM 1007 O O . CYS A 1 136 ? -3.335 -10.574 10.042 1.00 65.19 136 CYS A O 1
ATOM 1009 N N . ARG A 1 137 ? -1.991 -12.036 11.085 1.00 64.50 137 ARG A N 1
ATOM 1010 C CA . ARG A 1 137 ? -1.094 -12.198 9.934 1.00 64.50 137 ARG A CA 1
ATOM 1011 C C . ARG A 1 137 ? -1.701 -13.204 8.953 1.00 64.50 137 ARG A C 1
ATOM 1013 O O . ARG A 1 137 ? -1.690 -14.394 9.226 1.00 64.50 137 ARG A O 1
ATOM 1020 N N . VAL A 1 138 ? -2.171 -12.709 7.809 1.00 63.28 138 VAL A N 1
ATOM 1021 C CA . VAL A 1 138 ? -2.771 -13.520 6.723 1.00 63.28 138 VAL A CA 1
ATOM 1022 C C . VAL A 1 138 ? -1.897 -13.527 5.454 1.00 63.28 138 VAL A C 1
ATOM 1024 O O . VAL A 1 138 ? -2.127 -14.278 4.522 1.00 63.28 138 VAL A O 1
ATOM 1027 N N . ALA A 1 139 ? -0.842 -12.716 5.396 1.00 53.00 139 ALA A N 1
ATOM 1028 C CA . ALA A 1 139 ? 0.074 -12.622 4.254 1.00 53.00 139 ALA A CA 1
ATOM 1029 C C . ALA A 1 139 ? 1.531 -12.878 4.701 1.00 53.00 139 ALA A C 1
ATOM 1031 O O . ALA A 1 139 ? 1.840 -12.638 5.874 1.00 53.00 139 ALA A O 1
ATOM 1032 N N . PRO A 1 140 ? 2.443 -13.318 3.806 1.00 47.44 140 PRO A N 1
ATOM 1033 C CA . PRO A 1 140 ? 2.280 -13.438 2.349 1.00 47.44 140 PRO A CA 1
ATOM 1034 C C . PRO A 1 140 ? 1.691 -14.766 1.835 1.00 47.44 140 PRO A C 1
ATOM 1036 O O . PRO A 1 140 ? 1.295 -14.808 0.676 1.00 47.44 140 PRO A O 1
ATOM 1039 N N . GLU A 1 141 ? 1.607 -15.818 2.655 1.00 54.16 141 GLU A N 1
ATOM 1040 C CA . GLU A 1 141 ? 1.236 -17.179 2.205 1.00 54.16 141 GLU A CA 1
ATOM 1041 C C . GLU A 1 141 ? -0.202 -17.605 2.540 1.00 54.16 141 GLU A C 1
ATOM 1043 O O . GLU A 1 141 ? -0.628 -18.684 2.134 1.00 54.16 141 GLU A O 1
ATOM 1048 N N . GLY A 1 142 ? -0.962 -16.788 3.274 1.00 57.38 142 GLY A N 1
ATOM 1049 C CA . GLY A 1 142 ? -2.334 -17.137 3.630 1.00 57.38 142 GLY A CA 1
ATOM 1050 C C . GLY A 1 142 ? -3.289 -17.004 2.449 1.00 57.38 142 GLY A C 1
ATOM 1051 O O . GLY A 1 142 ? -3.084 -16.235 1.507 1.00 57.38 142 GLY A O 1
ATOM 1052 N N . THR A 1 143 ? -4.344 -17.794 2.517 1.00 62.75 143 THR A N 1
ATOM 1053 C CA . THR A 1 143 ? -5.402 -17.968 1.533 1.00 62.75 143 THR A CA 1
ATOM 1054 C C . THR A 1 143 ? -6.651 -17.169 1.918 1.00 62.75 143 THR A C 1
ATOM 1056 O O . THR A 1 143 ? -6.731 -16.537 2.972 1.00 62.75 143 THR A O 1
ATOM 1059 N N . THR A 1 144 ? -7.691 -17.225 1.083 1.00 67.00 144 THR A N 1
ATOM 1060 C CA . THR A 1 144 ? -9.015 -16.692 1.439 1.00 67.00 144 THR A CA 1
ATOM 1061 C C . THR A 1 144 ? 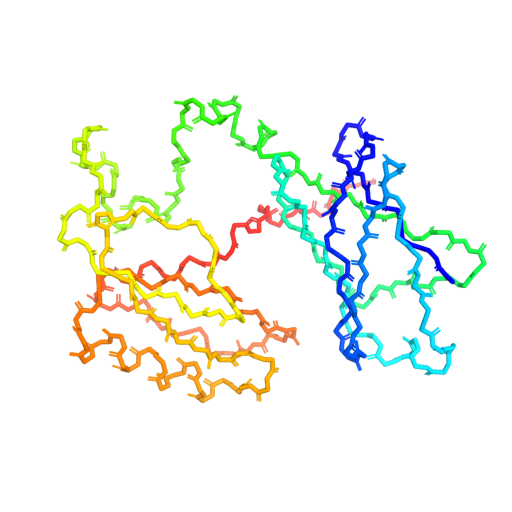-9.582 -17.331 2.705 1.00 67.00 144 THR A C 1
ATOM 1063 O O . THR A 1 144 ? -10.335 -16.673 3.418 1.00 67.00 144 THR A O 1
ATOM 1066 N N . LEU A 1 145 ? -9.234 -18.587 3.000 1.00 73.00 145 LEU A N 1
ATOM 1067 C CA . LEU A 1 145 ? -9.716 -19.267 4.198 1.00 73.00 145 LEU A CA 1
ATOM 1068 C C . LEU A 1 145 ? -9.094 -18.660 5.459 1.00 73.00 145 LEU A C 1
ATOM 1070 O O . LEU A 1 145 ? -9.822 -18.365 6.397 1.00 73.00 145 LEU A O 1
ATOM 1074 N N . ASP A 1 146 ? -7.800 -18.344 5.428 1.00 71.81 146 ASP A N 1
ATOM 1075 C CA . ASP A 1 146 ? -7.108 -17.660 6.527 1.00 71.81 146 ASP A CA 1
ATOM 1076 C C . ASP A 1 146 ? -7.700 -16.264 6.800 1.00 71.81 146 ASP A C 1
ATOM 1078 O O . ASP A 1 146 ? -7.747 -15.804 7.940 1.00 71.81 146 ASP A O 1
ATOM 1082 N N . LEU A 1 147 ? -8.213 -15.585 5.764 1.00 72.19 147 LEU A N 1
ATOM 1083 C CA . LEU A 1 147 ? -8.964 -14.338 5.935 1.00 72.19 147 LEU A CA 1
ATOM 1084 C C . LEU A 1 147 ? -10.314 -14.572 6.628 1.00 72.19 147 LEU A C 1
ATOM 1086 O O . LEU A 1 147 ? -10.702 -13.769 7.475 1.00 72.19 147 LEU A O 1
ATOM 1090 N N . VAL A 1 148 ? -11.033 -15.638 6.273 1.00 78.19 148 VAL A N 1
ATOM 1091 C CA . VAL A 1 148 ? -12.299 -15.998 6.933 1.00 78.19 148 VAL A CA 1
ATOM 1092 C C . VAL A 1 148 ? -12.048 -16.349 8.397 1.00 78.19 148 VAL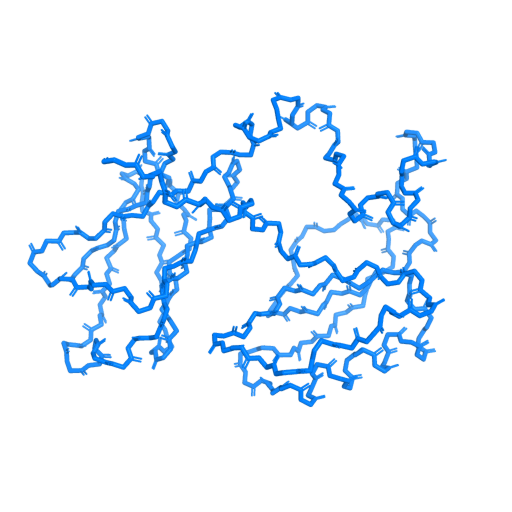 A C 1
ATOM 1094 O O . VAL A 1 148 ? -12.716 -15.795 9.263 1.00 78.19 148 VAL A O 1
ATOM 1097 N N . GLU A 1 149 ? -11.029 -17.156 8.688 1.00 77.06 149 GLU A N 1
ATOM 1098 C CA . GLU A 1 149 ? -10.638 -17.498 10.060 1.00 77.06 149 GLU A CA 1
ATOM 1099 C C . GLU A 1 149 ? -10.224 -16.258 10.864 1.00 77.06 149 GLU A C 1
ATOM 1101 O O . GLU A 1 149 ? -10.626 -16.091 12.016 1.00 77.06 149 GLU A O 1
ATOM 1106 N N . ALA A 1 150 ? -9.482 -15.328 10.254 1.00 75.38 150 ALA A N 1
ATOM 1107 C CA . ALA A 1 150 ? -9.137 -14.061 10.893 1.00 75.38 150 ALA A CA 1
ATOM 1108 C C . ALA A 1 150 ? -10.378 -13.199 11.190 1.00 75.38 150 ALA A C 1
ATOM 1110 O O . ALA A 1 150 ? -10.435 -12.533 12.227 1.00 75.38 150 ALA A O 1
ATOM 1111 N N . LEU A 1 151 ? -11.381 -13.204 10.308 1.00 78.69 151 LEU A N 1
ATOM 1112 C CA . LEU A 1 151 ? -12.647 -12.505 10.536 1.00 78.69 151 LEU A CA 1
ATOM 1113 C C . LEU A 1 151 ? -13.472 -13.164 11.644 1.00 78.69 151 LEU A C 1
ATOM 1115 O O . LEU A 1 151 ? -14.006 -12.447 12.493 1.00 78.69 151 LEU A O 1
ATOM 1119 N N . ASP A 1 152 ? -13.538 -14.493 11.675 1.00 78.75 152 ASP A N 1
ATOM 1120 C CA . ASP A 1 152 ? -14.207 -15.242 12.739 1.00 78.75 152 ASP A CA 1
ATOM 1121 C C . ASP A 1 152 ? -13.546 -14.959 14.093 1.00 78.75 152 ASP A C 1
ATOM 1123 O O . ASP A 1 152 ? -14.234 -14.592 15.048 1.00 78.75 152 ASP A O 1
ATOM 1127 N N . TYR A 1 153 ? -12.210 -14.953 14.149 1.00 76.31 153 TYR A N 1
ATOM 1128 C CA . TYR A 1 153 ? -11.461 -14.524 15.330 1.00 76.31 153 TYR A CA 1
ATOM 1129 C C . TYR A 1 153 ? -11.823 -13.094 15.757 1.00 76.31 153 TYR A C 1
ATOM 1131 O O . TYR A 1 153 ? -12.060 -12.836 16.937 1.00 76.31 153 TYR A O 1
ATOM 1139 N N . CYS A 1 154 ? -11.924 -12.147 14.817 1.00 78.44 154 CYS A N 1
ATOM 1140 C CA . CYS A 1 154 ? -12.328 -10.774 15.135 1.00 78.44 154 CYS A CA 1
ATOM 1141 C C . CYS A 1 154 ? -13.740 -10.711 15.742 1.00 78.44 154 CYS A C 1
ATOM 1143 O O . CYS A 1 154 ? -13.990 -9.935 16.670 1.00 78.44 154 CYS A O 1
ATOM 1145 N N . ILE A 1 155 ? -14.667 -11.530 15.241 1.00 78.06 155 ILE A N 1
ATOM 1146 C CA . ILE A 1 155 ? -16.038 -11.613 15.755 1.00 78.06 155 ILE A CA 1
ATOM 1147 C C . ILE A 1 155 ? -16.047 -12.199 17.169 1.00 78.06 155 ILE A C 1
ATOM 1149 O O . ILE A 1 155 ? -16.665 -11.609 18.060 1.00 78.06 155 ILE A O 1
ATOM 1153 N N . GLU A 1 156 ? -15.357 -13.320 17.384 1.00 83.25 156 GLU A N 1
ATOM 1154 C CA . GLU A 1 156 ? -15.242 -13.988 18.686 1.00 83.25 156 GLU A CA 1
ATOM 1155 C C . GLU A 1 156 ? -14.607 -13.078 19.727 1.00 83.25 156 GLU A C 1
ATOM 1157 O O . GLU A 1 156 ? -15.123 -12.921 20.838 1.00 83.25 156 GLU A O 1
ATOM 1162 N N . GLN A 1 157 ? -13.524 -12.405 19.341 1.00 76.31 157 GLN A N 1
ATOM 1163 C CA . GLN A 1 157 ? -12.851 -11.474 20.219 1.00 76.31 157 GLN A CA 1
ATOM 1164 C C . GLN A 1 157 ? -13.684 -10.233 20.482 1.00 76.31 157 GLN A C 1
ATOM 1166 O O . GLN A 1 157 ? -13.372 -9.574 21.453 1.00 76.31 157 GLN A O 1
ATOM 1171 N N . ARG A 1 158 ? -14.767 -9.932 19.751 1.00 80.00 158 ARG A N 1
ATOM 1172 C CA . ARG A 1 158 ? -15.525 -8.665 19.836 1.00 80.00 158 ARG A CA 1
ATOM 1173 C C . ARG A 1 158 ? -14.665 -7.453 19.463 1.00 80.00 158 ARG A C 1
ATOM 1175 O O . ARG A 1 158 ? -14.603 -6.479 20.212 1.00 80.00 158 ARG A O 1
ATOM 1182 N N . ILE A 1 159 ? -13.982 -7.555 18.329 1.00 78.00 159 ILE A N 1
ATOM 1183 C CA . ILE A 1 159 ? -13.297 -6.440 17.675 1.00 78.00 159 ILE A CA 1
ATOM 1184 C C . ILE A 1 159 ? -14.338 -5.476 17.100 1.00 78.00 159 ILE A C 1
ATOM 1186 O O . ILE A 1 159 ? -15.306 -5.904 16.468 1.00 78.00 159 ILE A O 1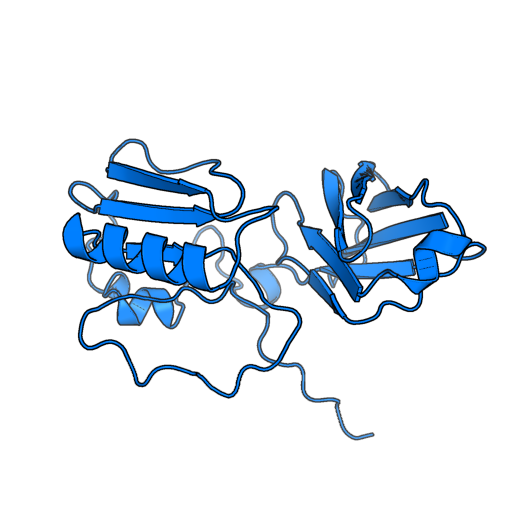
ATOM 1190 N N . ASP A 1 160 ? -14.127 -4.178 17.304 1.00 69.06 160 ASP A N 1
ATOM 1191 C CA . ASP A 1 160 ? -15.026 -3.127 16.824 1.00 69.06 160 ASP A CA 1
ATOM 1192 C C . ASP A 1 160 ? -14.750 -2.776 15.360 1.00 69.06 160 ASP A C 1
ATOM 1194 O O . ASP A 1 160 ? -15.677 -2.536 14.585 1.00 69.06 160 ASP A O 1
ATOM 1198 N N . VAL A 1 161 ? -13.470 -2.760 14.970 1.00 72.38 161 VAL A N 1
ATOM 1199 C CA . VAL A 1 161 ? -13.018 -2.379 13.627 1.00 72.38 161 VAL A CA 1
ATOM 1200 C C . VAL A 1 161 ? -11.933 -3.332 13.139 1.00 72.38 161 VAL A C 1
ATOM 1202 O O . VAL A 1 161 ? -10.911 -3.491 13.796 1.00 72.38 161 VAL A O 1
ATOM 1205 N N . ALA A 1 162 ? -12.121 -3.929 11.961 1.00 74.62 162 ALA A N 1
ATOM 1206 C CA . ALA A 1 162 ? -11.098 -4.728 11.291 1.00 74.62 162 ALA A CA 1
ATOM 1207 C C . ALA A 1 162 ? -10.550 -3.969 10.072 1.00 74.62 162 ALA A C 1
ATOM 1209 O O . ALA A 1 162 ? -11.253 -3.775 9.079 1.00 74.62 162 ALA A O 1
ATOM 1210 N N . LEU A 1 163 ? -9.291 -3.537 10.140 1.00 72.06 163 LEU A N 1
ATOM 1211 C CA . LEU A 1 163 ? -8.550 -3.017 8.995 1.00 72.06 163 LEU A CA 1
ATOM 1212 C C . LEU A 1 163 ? -8.034 -4.197 8.171 1.00 72.06 163 LEU A C 1
ATOM 1214 O O . LEU A 1 163 ? -7.213 -4.970 8.658 1.00 72.06 163 LEU A O 1
ATOM 1218 N N . ILE A 1 164 ? -8.483 -4.318 6.923 1.00 72.44 164 ILE A N 1
ATOM 1219 C CA . ILE A 1 164 ? -8.088 -5.413 6.030 1.00 72.44 164 ILE A CA 1
ATOM 1220 C C . ILE A 1 164 ? -7.249 -4.834 4.895 1.00 72.44 164 ILE A C 1
ATOM 1222 O O . ILE A 1 164 ? -7.775 -4.203 3.983 1.00 72.44 164 ILE A O 1
ATOM 1226 N N . ALA A 1 165 ? -5.938 -5.060 4.941 1.00 64.94 165 ALA A N 1
ATOM 1227 C CA . ALA A 1 165 ? -5.004 -4.658 3.889 1.00 64.94 165 ALA A CA 1
ATOM 1228 C C . ALA A 1 165 ? -4.585 -5.874 3.047 1.00 64.94 165 ALA A C 1
ATOM 1230 O O . ALA A 1 165 ? -3.402 -6.123 2.817 1.00 64.94 165 ALA A O 1
ATOM 1231 N N . TYR A 1 166 ? -5.576 -6.659 2.624 1.00 55.91 166 TYR A N 1
ATOM 1232 C CA . TYR A 1 166 ? -5.407 -7.864 1.818 1.00 55.91 166 TYR A CA 1
ATOM 1233 C C . TYR A 1 166 ? -6.234 -7.713 0.536 1.00 55.91 166 TYR A C 1
ATOM 1235 O O . TYR A 1 166 ? -7.427 -7.419 0.600 1.00 55.91 166 TYR A O 1
ATOM 1243 N N . GLY A 1 167 ? -5.600 -7.854 -0.630 1.00 48.47 167 GLY A N 1
ATOM 1244 C CA . GLY A 1 167 ? -6.244 -7.681 -1.934 1.00 48.47 167 GLY A CA 1
ATOM 1245 C C . GLY A 1 167 ? -6.052 -8.912 -2.811 1.00 48.47 167 GLY A C 1
ATOM 1246 O O . GLY A 1 167 ? -4.933 -9.402 -2.937 1.00 48.47 167 GLY A O 1
ATOM 1247 N N . PHE A 1 168 ? -7.130 -9.393 -3.433 1.00 44.75 168 PHE A N 1
ATOM 1248 C CA . PHE A 1 168 ? -7.072 -10.479 -4.411 1.00 44.75 168 PHE A CA 1
ATOM 1249 C C . PHE A 1 168 ? -6.915 -9.911 -5.827 1.00 44.75 168 PHE A C 1
ATOM 1251 O O . PHE A 1 168 ? -7.767 -9.130 -6.259 1.00 44.75 168 PHE A O 1
ATOM 1258 N N . PRO A 1 169 ? -5.903 -10.333 -6.602 1.00 36.31 169 PRO A N 1
ATOM 1259 C CA . PRO A 1 169 ? -5.908 -10.154 -8.046 1.00 36.31 169 PRO A CA 1
ATOM 1260 C C . PRO A 1 169 ? -6.860 -11.194 -8.663 1.00 36.31 169 PRO A C 1
ATOM 1262 O O . PRO A 1 169 ? -6.440 -12.221 -9.185 1.00 36.31 169 PRO A O 1
ATOM 1265 N N . GLY A 1 170 ? -8.169 -10.968 -8.539 1.00 33.50 170 GLY A N 1
ATOM 1266 C CA . GLY A 1 170 ? -9.198 -11.842 -9.100 1.00 33.50 170 GLY A CA 1
ATOM 1267 C C . GLY A 1 170 ? -10.602 -11.441 -8.658 1.00 33.50 170 GLY A C 1
ATOM 1268 O O . GLY A 1 170 ? -10.852 -11.220 -7.477 1.00 33.50 170 GLY A O 1
ATOM 1269 N N . HIS A 1 171 ? -11.532 -11.351 -9.609 1.00 32.78 171 HIS A N 1
ATOM 1270 C CA . HIS A 1 171 ? -12.955 -11.225 -9.310 1.00 32.78 171 HIS A CA 1
ATOM 1271 C C . HIS A 1 171 ? -13.443 -12.537 -8.681 1.00 32.78 171 HIS A C 1
ATOM 1273 O O . HIS A 1 171 ? -13.441 -13.578 -9.334 1.00 32.78 171 HIS A O 1
ATOM 1279 N N . SER A 1 172 ? -13.874 -12.514 -7.421 1.00 30.08 172 SER A N 1
ATOM 1280 C CA . SER A 1 172 ? -14.671 -13.608 -6.868 1.00 30.08 172 SER A CA 1
ATOM 1281 C C . SER A 1 172 ? -16.159 -13.243 -6.986 1.00 30.08 172 SER A C 1
ATOM 1283 O O . SER A 1 172 ? -16.542 -12.103 -6.715 1.00 30.08 172 SER A O 1
ATOM 1285 N N . PRO A 1 173 ? -17.040 -14.180 -7.376 1.00 27.62 173 PRO A N 1
ATOM 1286 C CA . PRO A 1 173 ? -18.490 -13.955 -7.400 1.00 27.62 173 PRO A CA 1
ATOM 1287 C C . PRO A 1 173 ? -19.107 -13.868 -5.990 1.00 27.62 173 PRO A C 1
ATOM 1289 O O . PRO A 1 173 ? -20.319 -13.725 -5.848 1.00 27.62 173 PRO A O 1
ATOM 1292 N N . TRP A 1 174 ? -18.286 -13.946 -4.941 1.00 30.41 174 TRP A N 1
ATOM 1293 C CA . TRP A 1 174 ? -18.700 -13.939 -3.544 1.00 30.41 174 TRP A CA 1
ATOM 1294 C C . TRP A 1 174 ? -18.380 -12.582 -2.905 1.00 30.41 174 TRP A C 1
ATOM 1296 O O . TRP A 1 174 ? -17.476 -12.442 -2.088 1.00 30.41 174 TRP A O 1
ATOM 1306 N N . SER A 1 175 ? -19.147 -11.557 -3.284 1.00 31.12 175 SER A N 1
ATOM 1307 C CA . SER A 1 175 ? -19.368 -10.421 -2.383 1.00 31.12 175 SER A CA 1
ATOM 1308 C C . SER A 1 175 ? -20.387 -10.872 -1.335 1.00 31.12 175 SER A C 1
ATOM 1310 O O . SER A 1 175 ? -21.542 -11.101 -1.709 1.00 31.12 175 SER A O 1
ATOM 1312 N N . PRO A 1 176 ? -20.026 -11.037 -0.048 1.00 29.92 176 PRO A N 1
ATOM 1313 C CA . PRO A 1 176 ? -21.030 -11.354 0.954 1.00 29.92 176 PRO A CA 1
ATOM 1314 C C . PRO A 1 176 ? -22.049 -10.202 1.034 1.00 29.92 176 PRO A C 1
ATOM 1316 O O . PRO A 1 176 ? -21.668 -9.028 0.944 1.00 29.92 176 PRO A O 1
ATOM 1319 N N . PRO A 1 177 ? -23.352 -10.493 1.203 1.00 28.08 177 PRO A N 1
ATOM 1320 C CA . PRO A 1 177 ? -24.319 -9.456 1.521 1.00 28.08 177 PRO A CA 1
ATOM 1321 C C . PRO A 1 177 ? -23.899 -8.759 2.820 1.00 28.08 177 PRO A C 1
ATOM 1323 O O . PRO A 1 177 ? -23.390 -9.396 3.741 1.00 28.08 177 PRO A O 1
ATOM 1326 N N . ARG A 1 178 ? -24.104 -7.435 2.853 1.00 31.56 178 ARG A N 1
ATOM 1327 C CA . ARG A 1 178 ? -23.714 -6.499 3.923 1.00 31.56 178 ARG A CA 1
ATOM 1328 C C . ARG A 1 178 ? -23.688 -7.169 5.312 1.00 31.56 178 ARG A C 1
ATOM 1330 O O . ARG A 1 178 ? -24.748 -7.609 5.768 1.00 31.56 178 ARG A O 1
ATOM 1337 N N . PRO A 1 179 ? -22.537 -7.217 6.010 1.00 31.86 179 PRO A N 1
ATOM 1338 C CA . PRO A 1 179 ? -22.497 -7.765 7.358 1.00 31.86 179 PRO A CA 1
ATOM 1339 C C . PRO A 1 179 ? -23.430 -6.966 8.283 1.00 31.86 179 PRO A C 1
ATOM 1341 O O . PRO A 1 179 ? -23.464 -5.737 8.270 1.00 31.86 179 PRO A O 1
ATOM 1344 N N . ARG A 1 180 ? -24.223 -7.687 9.085 1.00 30.33 180 ARG A N 1
ATOM 1345 C CA . ARG A 1 180 ? -25.227 -7.142 10.023 1.00 30.33 180 ARG A CA 1
ATOM 1346 C C . ARG A 1 180 ? -24.630 -6.424 11.244 1.00 30.33 180 ARG A C 1
ATOM 1348 O O . ARG A 1 180 ? -25.375 -5.820 12.011 1.00 30.33 180 ARG A O 1
ATOM 1355 N N . LYS A 1 181 ? -23.311 -6.475 11.438 1.00 29.30 181 LYS A N 1
ATOM 1356 C CA . LYS A 1 181 ? -22.574 -5.691 12.441 1.00 29.30 181 LYS A CA 1
ATOM 1357 C C . LYS A 1 181 ? -21.662 -4.707 11.715 1.00 29.30 181 LYS A C 1
ATOM 1359 O O . LYS A 1 181 ? -21.263 -5.003 10.594 1.00 29.30 181 LYS A O 1
ATOM 1364 N N . ARG A 1 182 ? -21.382 -3.550 12.333 1.00 35.97 182 ARG A N 1
ATOM 1365 C CA . ARG A 1 182 ? -20.595 -2.416 11.798 1.00 35.97 182 ARG A CA 1
ATOM 1366 C C . ARG A 1 182 ? -19.126 -2.787 11.517 1.00 35.97 182 ARG A C 1
ATOM 1368 O O . ARG A 1 182 ? -18.214 -2.155 12.019 1.00 35.97 182 ARG A O 1
ATOM 1375 N N . ALA A 1 183 ? -18.885 -3.803 10.702 1.00 32.03 183 ALA A N 1
ATOM 1376 C CA . ALA A 1 183 ? -17.606 -4.025 10.072 1.00 32.03 183 ALA A CA 1
ATOM 1377 C C . ALA A 1 183 ? -17.522 -3.027 8.917 1.00 32.03 183 ALA A C 1
ATOM 1379 O O . ALA A 1 183 ? -18.175 -3.198 7.886 1.00 32.03 183 ALA A O 1
ATOM 1380 N N . ALA A 1 184 ? -16.741 -1.962 9.079 1.00 33.81 184 ALA A N 1
ATOM 1381 C CA . ALA A 1 184 ? -16.171 -1.347 7.898 1.00 33.81 184 ALA A CA 1
ATOM 1382 C C . ALA A 1 184 ? -15.085 -2.297 7.411 1.00 33.81 184 ALA A C 1
ATOM 1384 O O . ALA A 1 184 ? -13.967 -2.288 7.912 1.00 33.81 184 ALA A O 1
ATOM 1385 N N . THR A 1 185 ? -15.415 -3.122 6.422 1.00 32.47 185 THR A N 1
ATOM 1386 C CA . THR A 1 185 ? -14.413 -3.579 5.464 1.00 32.47 185 THR A CA 1
ATOM 1387 C C . THR A 1 185 ? -13.856 -2.322 4.824 1.00 32.47 185 THR A C 1
ATOM 1389 O O . THR A 1 185 ? -14.414 -1.833 3.849 1.00 32.47 185 THR A O 1
ATOM 1392 N N . GLY A 1 186 ? -12.820 -1.732 5.414 1.00 32.09 186 GLY A N 1
ATOM 1393 C CA . GLY A 1 186 ? -12.026 -0.719 4.751 1.00 32.09 186 GLY A CA 1
ATOM 1394 C C . GLY A 1 186 ? -11.347 -1.409 3.585 1.00 32.09 186 GLY A C 1
ATOM 1395 O O . GLY A 1 186 ? -10.225 -1.876 3.721 1.00 32.09 186 GLY A O 1
ATOM 1396 N N . TRP A 1 187 ? -12.045 -1.513 2.452 1.00 29.28 187 TRP A N 1
ATOM 1397 C CA . TRP A 1 187 ? -11.375 -1.609 1.168 1.00 29.28 187 TRP A CA 1
ATOM 1398 C C . TRP A 1 187 ? -10.330 -0.507 1.231 1.00 29.28 187 TRP A C 1
ATOM 1400 O O . TRP A 1 187 ? -10.712 0.643 1.488 1.00 29.28 187 TRP A O 1
ATOM 1410 N N . CYS A 1 188 ? -9.039 -0.859 1.113 1.00 31.02 188 CYS A N 1
ATOM 1411 C CA . CYS A 1 188 ? -7.989 0.126 0.871 1.00 31.02 188 CYS A CA 1
ATOM 1412 C C . CYS A 1 188 ? -8.608 1.182 -0.032 1.00 31.02 188 CYS A C 1
ATOM 1414 O O . CYS A 1 188 ? -9.238 0.804 -1.021 1.00 31.02 188 CYS A O 1
ATOM 1416 N N . ALA A 1 189 ? -8.564 2.447 0.381 1.00 30.03 189 ALA A N 1
ATOM 1417 C CA . ALA A 1 189 ? -9.113 3.541 -0.396 1.00 30.03 189 ALA A CA 1
ATOM 1418 C C . ALA A 1 189 ? -8.345 3.592 -1.722 1.00 30.03 189 ALA A C 1
ATOM 1420 O O . ALA A 1 189 ? -7.348 4.288 -1.869 1.00 30.03 189 ALA A O 1
ATOM 1421 N N . TRP A 1 190 ? -8.770 2.755 -2.661 1.00 31.86 190 TRP A N 1
ATOM 1422 C CA . TRP A 1 190 ? -8.471 2.876 -4.060 1.00 31.86 190 TRP A CA 1
ATOM 1423 C C . TRP A 1 190 ? -9.095 4.202 -4.483 1.00 31.86 190 TRP A C 1
ATOM 1425 O O . TRP A 1 190 ? -10.189 4.533 -4.000 1.00 31.86 190 TRP A O 1
ATOM 1435 N N . PRO A 1 191 ? -8.444 4.975 -5.367 1.00 25.61 191 PRO A N 1
ATOM 1436 C CA . PRO A 1 191 ? -9.162 6.046 -6.036 1.00 25.61 191 PRO A CA 1
ATOM 1437 C C . PRO A 1 191 ? -10.468 5.471 -6.621 1.00 25.61 191 PRO A C 1
ATOM 1439 O O . PRO A 1 191 ? -10.504 4.285 -6.980 1.00 25.61 191 PRO A O 1
ATOM 1442 N N . PRO A 1 192 ? -11.557 6.260 -6.706 1.00 27.45 192 PRO A N 1
ATOM 1443 C CA . PRO A 1 192 ? -12.724 5.826 -7.465 1.00 27.45 192 PRO A CA 1
ATOM 1444 C C . PRO A 1 192 ? -12.256 5.352 -8.851 1.00 27.45 192 PRO A C 1
ATOM 1446 O O . PRO A 1 192 ? -11.305 5.933 -9.385 1.00 27.45 192 PRO A O 1
ATOM 1449 N N . PRO A 1 193 ? -12.859 4.294 -9.427 1.00 27.31 193 PRO A N 1
ATOM 1450 C CA . PRO A 1 193 ? -12.471 3.819 -10.746 1.00 27.31 193 PRO A CA 1
ATOM 1451 C C . PRO A 1 193 ? -12.505 4.999 -11.716 1.00 27.31 193 PRO A C 1
ATOM 1453 O O . PRO A 1 193 ? -13.557 5.602 -11.932 1.00 27.31 193 PRO A O 1
ATOM 1456 N N . VAL A 1 194 ? -11.341 5.350 -12.263 1.00 30.12 194 VAL A N 1
ATOM 1457 C CA . VAL A 1 194 ? -11.253 6.326 -13.343 1.00 30.12 194 VAL A CA 1
ATOM 1458 C C . VAL A 1 194 ? -11.874 5.637 -14.549 1.00 30.12 194 VAL A C 1
ATOM 1460 O O . VAL A 1 194 ? -11.275 4.743 -15.145 1.00 30.12 194 VAL A O 1
ATOM 1463 N N . THR A 1 195 ? -13.121 5.981 -14.862 1.00 27.73 195 THR A N 1
ATOM 1464 C CA . THR A 1 195 ? -13.725 5.618 -16.144 1.00 27.73 195 THR A CA 1
ATOM 1465 C C . THR A 1 195 ? -12.820 6.158 -17.247 1.00 27.73 195 THR A C 1
ATOM 1467 O O . THR A 1 195 ? -12.464 7.340 -17.173 1.00 27.73 195 THR A O 1
ATOM 1470 N N . PRO A 1 196 ? -12.441 5.353 -18.257 1.00 26.72 196 PRO A N 1
ATOM 1471 C CA . PRO A 1 196 ? -11.772 5.887 -19.429 1.00 26.72 196 PRO A CA 1
ATOM 1472 C C . PRO A 1 196 ? -12.641 7.016 -19.974 1.00 26.72 196 PRO A C 1
ATOM 1474 O O . PRO A 1 196 ? -13.828 6.815 -20.235 1.00 26.72 196 PRO A O 1
ATOM 1477 N N . ALA A 1 197 ? -12.073 8.215 -20.074 1.00 27.70 197 ALA A N 1
ATOM 1478 C CA . ALA A 1 197 ? -12.711 9.274 -20.822 1.00 27.70 197 ALA A CA 1
ATOM 1479 C C . ALA A 1 197 ? -12.849 8.770 -22.262 1.00 27.70 197 ALA A C 1
ATOM 1481 O O . ALA A 1 197 ? -11.855 8.481 -22.926 1.00 27.70 197 ALA A O 1
ATOM 1482 N N . GLU A 1 198 ? -14.085 8.627 -22.729 1.00 28.34 198 GLU A N 1
ATOM 1483 C CA . GLU A 1 198 ? -14.365 8.560 -24.154 1.00 28.34 198 GLU A CA 1
ATOM 1484 C C . GLU A 1 198 ? -13.917 9.882 -24.790 1.00 28.34 198 GLU A C 1
ATOM 1486 O O . GLU A 1 198 ? -14.642 10.884 -24.726 1.00 28.34 198 GLU A O 1
ATOM 1491 N N . ARG A 1 199 ? -12.716 9.890 -25.377 1.00 30.03 199 ARG A N 1
ATOM 1492 C CA . ARG A 1 199 ? -12.441 10.430 -26.719 1.00 30.03 199 ARG A CA 1
ATOM 1493 C C . ARG A 1 199 ? -10.981 10.312 -27.123 1.00 30.03 199 ARG A C 1
ATOM 1495 O O . ARG A 1 199 ? -10.112 10.72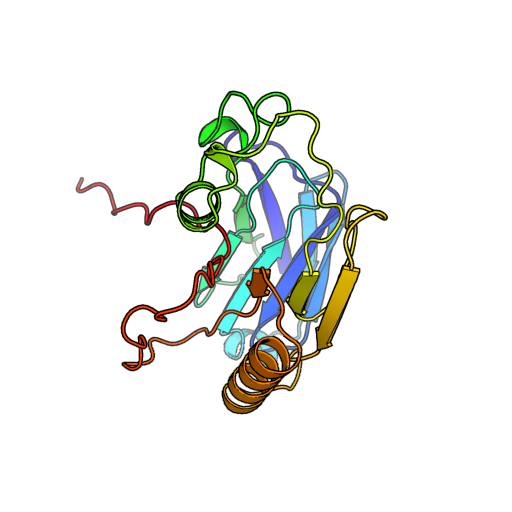0 -26.326 1.00 30.03 199 ARG A O 1
#

Foldseek 3Di:
DKAAEAEPVRQAQFQKWKAFPQDGDIFGAHNRNMTDDPDDPVSLVRTQKIWIGGPDQFAIDIDGSDPDDPVDYHYDYTYGPCVVPVCPPVDDDPDPLCVLLPVVVDDPPDQQAVAEEEEAECDDDDHRPNYHYHYQDQDDPHDVVSVVVSVVVCVVVVHSEYAHPDDDPDDDPDPDPDDPHSYPPPPRCDPDPPDPPDD

Radius of gyration: 18.55 Å; chains: 1; bounding box: 42×39×51 Å